Protein AF-A0A645AVS3-F1 (afdb_monomer_lite)

Sequence (303 aa):
MSIYTTPSPEVMKVINSYKKPFEEVLVSQPAMLQGSLYREVVFKKKVLGNFRENPKEYLYLDENNEIVNNKNTVLRLGRLFFYMDAFLSQDKDSIIAALQRDGDLQKTSNDFEQSIFALELINKKEKSKKDSKFDKNKKQVKKVDEEETAVKGVKEVENTLTKLSALRIKTNEKLKMLLEKIEEEKEKNEHFNELMVEVLMPYYREAMVCNYEKIQLISINSDYYNDIKKRADKAKKSYTLRFNTRNTEPLMKLHYTMGYFENLLRSYGNIASMNYNQYLKVVTNSGKTNAEYKISVLKNKVQ

Foldseek 3Di:
DAQKDQDDPVLCVLCVLQADPQWDKIKGDWADDPRWTKIKIWIFHDDDDDDDDTDIAIWMATPVSDTDDPLVVLLQVLLLVVVCCQQPGPPCPHLLVLQDDPVVLVVLLVLLVLLLVLLVVLQVVLVVVVVVVVPPDDPDDDDDDPPDGSAPLSVLVNVLSVVVSVLSVQLNVLSVVLNVLSVVVVVVDVRRYVVSVVSSLVSVLSNLVSVLVNLQSLLVSLVRLVVLLVSLVVSLVVVVVVVNPVNNVSSVSNNVVSVVSNVSCVVCVVSNPDDPVRSSVCSVCVSSVSSVVNVVRHGDRDD

Structure (mmCIF, N/CA/C/O backbone):
data_AF-A0A645AVS3-F1
#
_entry.id   AF-A0A645AVS3-F1
#
loop_
_atom_site.group_PDB
_atom_site.id
_atom_site.type_symbol
_atom_site.label_atom_id
_atom_site.label_alt_id
_atom_site.label_comp_id
_atom_site.label_asym_id
_atom_site.label_entity_id
_atom_site.label_seq_id
_atom_site.pdbx_PDB_ins_code
_atom_site.Cartn_x
_atom_site.Cartn_y
_atom_site.Cartn_z
_atom_site.occupancy
_atom_site.B_iso_or_equiv
_atom_site.auth_seq_id
_atom_site.auth_comp_id
_atom_site.auth_asym_id
_atom_site.auth_atom_id
_atom_site.pdbx_PDB_model_num
ATOM 1 N N . MET A 1 1 ? 5.729 0.531 17.463 1.00 53.69 1 MET A N 1
ATOM 2 C CA . MET A 1 1 ? 5.083 -0.550 18.237 1.00 53.69 1 MET A CA 1
ATOM 3 C C . MET A 1 1 ? 3.851 -0.998 17.476 1.00 53.69 1 MET A C 1
ATOM 5 O O . MET A 1 1 ? 3.231 -0.158 16.839 1.00 53.69 1 MET A O 1
ATOM 9 N N . SER A 1 2 ? 3.519 -2.289 17.509 1.00 78.31 2 SER A N 1
ATOM 10 C CA . SER A 1 2 ? 2.243 -2.758 16.960 1.00 78.31 2 SER A CA 1
ATOM 11 C C . SER A 1 2 ? 1.101 -2.129 17.757 1.00 78.31 2 SER A C 1
ATOM 13 O O . SER A 1 2 ? 1.131 -2.159 18.988 1.00 78.31 2 SER A O 1
ATOM 15 N N . ILE A 1 3 ? 0.100 -1.577 17.070 1.00 90.62 3 ILE A N 1
ATOM 16 C CA . ILE A 1 3 ? -1.118 -1.082 17.725 1.00 90.62 3 ILE A CA 1
ATOM 17 C C . ILE A 1 3 ? -2.008 -2.221 18.226 1.00 90.62 3 ILE A C 1
ATOM 19 O O . ILE A 1 3 ? -2.964 -1.958 18.942 1.00 90.62 3 ILE A O 1
ATOM 23 N N . TYR A 1 4 ? -1.699 -3.469 17.868 1.00 92.88 4 TYR A N 1
ATOM 24 C CA . TYR A 1 4 ? -2.385 -4.666 18.335 1.00 92.88 4 TYR A CA 1
ATOM 25 C C . TYR A 1 4 ? -1.460 -5.524 19.205 1.00 92.88 4 TYR A C 1
ATOM 27 O O . TYR A 1 4 ? -0.309 -5.782 18.838 1.00 92.88 4 TYR A O 1
ATOM 35 N N . THR A 1 5 ? -1.971 -6.016 20.330 1.00 94.00 5 THR A N 1
ATOM 36 C CA . THR A 1 5 ? -1.246 -6.860 21.288 1.00 94.00 5 THR A CA 1
ATOM 37 C C . THR A 1 5 ? -2.050 -8.104 21.661 1.00 94.00 5 THR A C 1
ATOM 39 O O . THR A 1 5 ? -3.227 -8.243 21.315 1.00 94.00 5 THR A O 1
ATOM 42 N N . THR A 1 6 ? -1.407 -9.044 22.356 1.00 94.44 6 THR A N 1
ATOM 43 C CA . THR A 1 6 ? -2.098 -10.195 22.945 1.00 94.44 6 THR A CA 1
ATOM 44 C C . THR A 1 6 ? -3.131 -9.708 23.975 1.00 94.44 6 THR A C 1
ATOM 46 O O . THR A 1 6 ? -2.785 -8.872 24.813 1.00 94.44 6 THR A O 1
ATOM 49 N N . PRO A 1 7 ? -4.377 -10.221 23.955 1.00 95.62 7 PRO A N 1
ATOM 50 C CA . PRO A 1 7 ? -5.409 -9.819 24.905 1.00 95.62 7 PRO A CA 1
ATOM 51 C C . PRO A 1 7 ? -5.002 -10.116 26.358 1.00 95.62 7 PRO A C 1
ATOM 53 O O . PRO A 1 7 ? -4.396 -11.154 26.637 1.00 95.62 7 PRO A O 1
ATOM 56 N N . SER A 1 8 ? -5.377 -9.239 27.296 1.00 95.75 8 SER A N 1
ATOM 57 C CA . SER A 1 8 ? -5.196 -9.493 28.734 1.00 95.75 8 SER A CA 1
ATOM 58 C C . SER A 1 8 ? -6.064 -10.672 29.207 1.00 95.75 8 SER A C 1
ATOM 60 O O . SER A 1 8 ? -7.044 -11.013 28.539 1.00 95.75 8 SER A O 1
ATOM 62 N N . PRO A 1 9 ? -5.778 -11.293 30.370 1.00 95.94 9 PRO A N 1
ATOM 63 C CA . PRO A 1 9 ? -6.614 -12.371 30.908 1.00 95.94 9 PRO A CA 1
ATOM 64 C C . PRO A 1 9 ? -8.085 -11.975 31.096 1.00 95.94 9 PRO A C 1
ATOM 66 O O . PRO A 1 9 ? -8.976 -12.784 30.853 1.00 95.94 9 PRO A O 1
ATOM 69 N N . GLU A 1 10 ? -8.348 -10.732 31.497 1.00 94.88 10 GLU A N 1
ATOM 70 C CA . GLU A 1 10 ? -9.700 -10.186 31.670 1.00 94.88 10 GLU A CA 1
ATOM 71 C C . GLU A 1 10 ? -10.438 -10.080 30.337 1.00 94.88 10 GLU A C 1
ATOM 73 O O . GLU A 1 10 ? -11.542 -10.604 30.198 1.00 94.88 10 GLU A O 1
ATOM 78 N N . VAL A 1 11 ? -9.788 -9.498 29.325 1.00 95.50 11 VAL A N 1
ATOM 79 C CA . VAL A 1 11 ? -10.345 -9.413 27.972 1.00 95.50 11 VAL A CA 1
ATOM 80 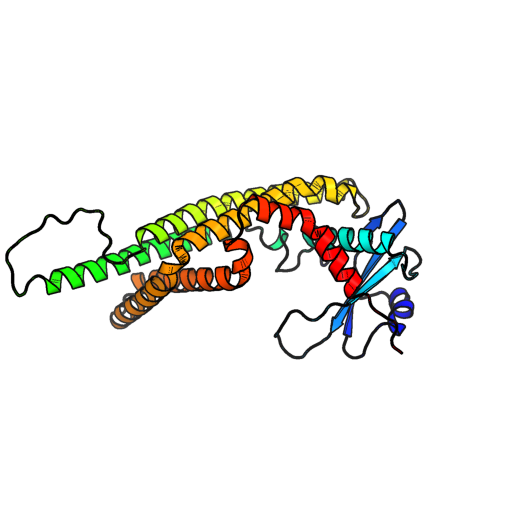C C . VAL A 1 11 ? -10.550 -10.814 27.389 1.00 95.50 11 VAL A C 1
ATOM 82 O O . VAL A 1 11 ? -11.597 -11.091 26.804 1.00 95.50 11 VAL A O 1
ATOM 85 N N . MET A 1 12 ? -9.594 -11.729 27.601 1.00 95.62 12 MET A N 1
ATOM 86 C CA . MET A 1 12 ? -9.707 -13.123 27.169 1.00 95.62 12 MET A CA 1
ATOM 87 C C . MET A 1 12 ? -10.943 -13.804 27.745 1.00 95.62 12 MET A C 1
ATOM 89 O O . MET A 1 12 ? -11.622 -14.495 26.993 1.00 95.62 12 MET A O 1
ATOM 93 N N . LYS A 1 13 ? -11.271 -13.610 29.031 1.00 94.25 13 LYS A N 1
ATOM 94 C CA . LYS A 1 13 ? -12.473 -14.210 29.642 1.00 94.25 13 LYS A CA 1
ATOM 95 C C . LYS A 1 13 ? -13.746 -13.830 28.885 1.00 94.25 13 LYS A C 1
ATOM 97 O O . LYS A 1 13 ? -14.589 -14.696 28.663 1.00 94.25 13 LYS A O 1
ATOM 102 N N . VAL A 1 14 ? -13.854 -12.576 28.445 1.00 93.69 14 VAL A N 1
ATOM 103 C CA . VAL A 1 14 ? -15.008 -12.085 27.676 1.00 93.69 14 VAL A CA 1
ATOM 104 C C . VAL A 1 14 ? -15.034 -12.698 26.271 1.00 93.69 14 VAL A C 1
ATOM 106 O O . VAL A 1 14 ? -16.042 -13.269 25.846 1.00 93.69 14 VAL A O 1
ATOM 109 N N . ILE A 1 15 ? -13.913 -12.631 25.546 1.00 95.31 15 ILE A N 1
ATOM 110 C CA . ILE A 1 15 ? -13.874 -12.995 24.121 1.00 95.31 15 ILE A CA 1
ATOM 111 C C . ILE A 1 15 ? -13.665 -14.493 23.861 1.00 95.31 15 ILE A C 1
ATOM 113 O O . ILE A 1 15 ? -13.785 -14.932 22.717 1.00 95.31 15 ILE A O 1
ATOM 117 N N . ASN A 1 16 ? -13.381 -15.307 24.886 1.00 93.25 16 ASN A N 1
ATOM 118 C CA . ASN A 1 16 ? -13.137 -16.744 24.711 1.00 93.25 16 ASN A CA 1
ATOM 119 C C . ASN A 1 16 ? -14.347 -17.467 24.101 1.00 93.25 16 ASN A C 1
ATOM 121 O O . ASN A 1 16 ? -14.171 -18.354 23.275 1.00 93.25 16 ASN A O 1
ATOM 125 N N . SER A 1 17 ? -15.567 -17.030 24.436 1.00 92.56 17 SER A N 1
ATOM 126 C CA . SER A 1 17 ? -16.816 -17.559 23.856 1.00 92.56 17 SER A CA 1
ATOM 127 C C . SER A 1 17 ? -17.006 -17.240 22.364 1.00 92.56 17 SER A C 1
ATOM 129 O O . SER A 1 17 ? -17.887 -17.797 21.714 1.00 92.56 17 SER A O 1
ATOM 131 N N . TYR A 1 18 ? -16.180 -16.358 21.802 1.00 94.38 18 TYR A N 1
ATOM 132 C CA . TYR A 1 18 ? -16.191 -15.985 20.388 1.00 94.38 18 TYR A CA 1
ATOM 133 C C . TYR A 1 18 ? -15.040 -16.635 19.614 1.00 94.38 18 TYR A C 1
ATOM 135 O O . TYR A 1 18 ? -15.108 -16.760 18.394 1.00 94.38 18 TYR A O 1
ATOM 143 N N . LYS A 1 19 ? -13.968 -17.048 20.293 1.00 93.38 19 LYS A N 1
ATOM 144 C CA . LYS A 1 19 ? -12.752 -17.565 19.664 1.00 93.38 19 LYS A CA 1
ATOM 145 C C . LYS A 1 19 ? -12.958 -18.993 19.145 1.00 93.38 19 LYS A C 1
ATOM 147 O O . LYS A 1 19 ? -13.264 -19.897 19.917 1.00 93.38 19 LYS A O 1
ATOM 152 N N . LYS A 1 20 ? -12.706 -19.224 17.852 1.00 91.31 20 LYS A N 1
ATOM 153 C CA . LYS A 1 20 ? -12.715 -20.570 17.252 1.00 91.31 20 LYS A CA 1
ATOM 154 C C . LYS A 1 20 ? -11.355 -21.267 17.458 1.00 91.31 20 LYS A C 1
ATOM 156 O O . LYS A 1 20 ? -10.336 -20.598 17.674 1.00 91.31 20 LYS A O 1
ATOM 161 N N . PRO A 1 21 ? -11.295 -22.609 17.364 1.00 87.31 21 PRO A N 1
ATOM 162 C CA . PRO A 1 21 ? -10.028 -23.336 17.364 1.00 87.31 21 PRO A CA 1
ATOM 163 C C . PRO A 1 21 ? -9.060 -22.812 16.296 1.00 87.31 21 PRO A C 1
ATOM 165 O O . PRO A 1 21 ? -9.473 -22.431 15.202 1.00 87.31 21 PRO A O 1
ATOM 168 N N . PHE A 1 22 ? -7.764 -22.816 16.619 1.00 86.12 22 PHE A N 1
ATOM 169 C CA . PHE A 1 22 ? -6.679 -22.359 15.737 1.00 86.12 22 PHE A CA 1
ATOM 170 C C . PHE A 1 22 ? -6.753 -20.884 15.313 1.00 86.12 22 PHE A C 1
ATOM 172 O O . PHE A 1 22 ? -6.107 -20.485 14.346 1.00 86.12 22 PHE A O 1
ATOM 179 N N . GLU A 1 23 ? -7.478 -20.045 16.051 1.00 89.88 23 GLU A N 1
ATOM 180 C CA . GLU A 1 23 ? -7.418 -18.597 15.863 1.00 89.88 23 GLU A CA 1
ATOM 181 C C . GLU A 1 23 ? -6.372 -17.946 16.767 1.00 89.88 23 GLU A C 1
ATOM 183 O O . GLU A 1 23 ? -6.247 -18.236 17.962 1.00 89.88 23 GLU A O 1
ATOM 188 N N . GLU A 1 24 ? -5.619 -17.032 16.171 1.00 91.38 24 GLU A N 1
ATOM 189 C CA . GLU A 1 24 ? -4.916 -15.980 16.880 1.00 91.38 24 GLU A CA 1
ATOM 190 C C . GLU A 1 24 ? -5.879 -14.823 17.134 1.00 91.38 24 GLU A C 1
ATOM 192 O O . GLU A 1 24 ? -6.697 -14.481 16.279 1.00 91.38 24 GLU A O 1
ATOM 197 N N . VAL A 1 25 ? -5.785 -14.228 18.318 1.00 94.12 25 VAL A N 1
ATOM 198 C CA . VAL A 1 25 ? -6.630 -13.106 18.716 1.00 94.12 25 VAL A CA 1
ATOM 199 C C . VAL A 1 25 ? -5.725 -11.983 19.167 1.00 94.12 25 VAL A C 1
ATOM 201 O O . VAL A 1 25 ? -4.811 -12.219 19.956 1.00 94.12 25 VAL A O 1
ATOM 204 N N . LEU A 1 26 ? -5.980 -10.786 18.655 1.00 94.81 26 LEU A N 1
ATOM 205 C CA . LEU A 1 26 ? -5.254 -9.576 19.011 1.00 94.81 26 LEU A CA 1
ATOM 206 C C . LEU A 1 26 ? -6.240 -8.479 19.404 1.00 94.81 26 LEU A C 1
ATOM 208 O O . LEU A 1 26 ? -7.360 -8.447 18.896 1.00 94.81 26 LEU A O 1
ATOM 212 N N . VAL A 1 27 ? -5.811 -7.576 20.279 1.00 96.50 27 VAL A N 1
ATOM 213 C CA . VAL A 1 27 ? -6.603 -6.430 20.742 1.00 96.50 27 VAL A CA 1
ATOM 214 C C . VAL A 1 27 ? -5.838 -5.158 20.461 1.00 96.50 27 VAL A C 1
ATOM 216 O O . VAL A 1 27 ? -4.632 -5.098 20.691 1.00 96.50 27 VAL A O 1
ATOM 219 N N . SER A 1 28 ? -6.530 -4.156 19.944 1.00 96.62 28 SER A N 1
ATOM 220 C CA . SER A 1 28 ? -5.935 -2.861 19.676 1.00 96.62 28 SER A CA 1
ATOM 221 C C . SER A 1 28 ? -5.611 -2.098 20.966 1.00 96.62 28 SER A C 1
ATOM 223 O O . SER A 1 28 ? -6.200 -2.331 22.025 1.00 96.62 28 SER A O 1
ATOM 225 N N . GLN A 1 29 ? -4.744 -1.097 20.855 1.00 95.56 29 GLN A N 1
ATOM 226 C CA . GLN A 1 29 ? -4.707 0.028 21.786 1.00 95.56 29 GLN A CA 1
ATOM 227 C C . GLN A 1 29 ? -6.084 0.723 21.845 1.00 95.56 29 GLN A C 1
ATOM 229 O O . GLN A 1 29 ? -6.861 0.618 20.884 1.00 95.56 29 GLN A O 1
ATOM 234 N N . PRO A 1 30 ? -6.418 1.388 22.966 1.00 96.88 30 PRO A N 1
ATOM 235 C CA . PRO A 1 30 ? -7.692 2.078 23.103 1.00 96.88 30 PRO A CA 1
ATOM 236 C C . PRO A 1 30 ? -7.792 3.279 22.154 1.00 96.88 30 PRO A C 1
ATOM 238 O O . PRO A 1 30 ? -6.830 4.025 21.970 1.00 96.88 30 PRO A O 1
ATOM 241 N N . ALA A 1 31 ? -8.982 3.472 21.588 1.00 97.75 31 ALA A N 1
ATOM 242 C CA . ALA A 1 31 ? -9.358 4.649 20.813 1.00 97.75 31 ALA A CA 1
ATOM 243 C C . ALA A 1 31 ? -10.596 5.303 21.437 1.00 97.75 31 ALA A C 1
ATOM 245 O O . ALA A 1 31 ? -11.483 4.609 21.940 1.00 97.75 31 ALA A O 1
ATOM 246 N N . MET A 1 32 ? -10.664 6.630 21.395 1.00 98.19 32 MET A N 1
ATOM 247 C CA . MET A 1 32 ? -11.743 7.406 21.996 1.00 98.19 32 MET A CA 1
ATOM 248 C C . MET A 1 32 ? -12.817 7.755 20.963 1.00 98.19 32 MET A C 1
ATOM 250 O O . MET A 1 32 ? -12.531 8.302 19.895 1.00 98.19 32 MET A O 1
ATOM 254 N N . LEU A 1 33 ? -14.075 7.496 21.319 1.00 97.56 33 LEU A N 1
ATOM 255 C CA . LEU A 1 33 ? -15.251 7.890 20.550 1.00 97.56 33 LEU A CA 1
ATOM 256 C C . LEU A 1 33 ? -16.287 8.503 21.498 1.00 97.56 33 LEU A C 1
ATOM 258 O O . LEU A 1 33 ? -16.785 7.832 22.393 1.00 97.56 33 LEU A O 1
ATOM 262 N N . GLN A 1 34 ? -16.623 9.780 21.287 1.00 93.69 34 GLN A N 1
ATOM 263 C CA . GLN A 1 34 ? -17.617 10.513 22.091 1.00 93.69 34 GLN A CA 1
ATOM 264 C C . GLN A 1 34 ? -17.364 10.474 23.612 1.00 93.69 34 GLN A C 1
ATOM 266 O O . GLN A 1 34 ? -18.306 10.414 24.394 1.00 93.69 34 GLN A O 1
ATOM 271 N N . GLY A 1 35 ? -16.095 10.519 24.027 1.00 94.00 35 GLY A N 1
ATOM 272 C CA . GLY A 1 35 ? -15.700 10.546 25.440 1.00 94.00 35 GLY A CA 1
ATOM 273 C C . GLY A 1 35 ? -15.547 9.175 26.105 1.00 94.00 35 GLY A C 1
ATOM 274 O O . GLY A 1 35 ? -15.054 9.125 27.223 1.00 94.00 35 GLY A O 1
ATOM 275 N N . SER A 1 36 ? -15.894 8.079 25.424 1.00 97.31 36 SER A N 1
ATOM 276 C CA . SER A 1 36 ? -15.672 6.714 25.921 1.00 97.31 36 SER A CA 1
ATOM 277 C C . SER A 1 36 ? -14.535 6.027 25.172 1.00 97.31 36 SER A C 1
ATOM 279 O O . SER A 1 36 ? -14.287 6.314 23.992 1.00 97.31 36 SER A O 1
ATOM 281 N N . LEU A 1 37 ? -13.858 5.100 25.851 1.00 98.25 37 LEU A N 1
ATOM 282 C CA . LEU A 1 37 ? -12.782 4.307 25.261 1.00 98.25 37 LEU A CA 1
ATOM 283 C C . LEU A 1 37 ? -13.296 2.991 24.697 1.00 98.25 37 LEU A C 1
ATOM 285 O O . LEU A 1 37 ? -14.145 2.319 25.276 1.00 98.25 37 LEU A O 1
ATOM 289 N N . TYR A 1 38 ? -12.717 2.605 23.568 1.00 98.50 38 TYR A N 1
ATOM 290 C CA . TYR A 1 38 ? -13.048 1.373 22.875 1.00 98.50 38 TYR A CA 1
ATOM 291 C C . TYR A 1 38 ? -11.789 0.647 22.429 1.00 98.50 38 TYR A C 1
ATOM 293 O O . TYR A 1 38 ? -10.738 1.256 22.228 1.00 98.50 38 TYR A O 1
ATOM 301 N N . ARG A 1 39 ? -11.906 -0.662 22.215 1.00 98.06 39 ARG A N 1
ATOM 302 C CA . ARG A 1 39 ? -10.864 -1.515 21.633 1.00 98.06 39 ARG A CA 1
ATOM 303 C C . ARG A 1 39 ? -11.440 -2.376 20.517 1.00 98.06 39 ARG A C 1
ATOM 305 O O . ARG A 1 39 ? -12.562 -2.868 20.619 1.00 98.06 39 ARG A O 1
ATOM 312 N N . GLU A 1 40 ? -10.654 -2.589 19.469 1.00 97.62 40 GLU A N 1
ATOM 313 C CA . GLU A 1 40 ? -10.955 -3.546 18.408 1.00 97.62 40 GLU A CA 1
ATOM 314 C C . GLU A 1 40 ? -10.262 -4.876 18.694 1.00 97.62 40 GLU A C 1
ATOM 316 O O . GLU A 1 40 ? -9.057 -4.939 18.937 1.00 97.62 40 GLU A O 1
ATOM 321 N N . VAL A 1 41 ? -11.029 -5.955 18.623 1.00 97.44 41 VAL A N 1
ATOM 322 C CA . VAL A 1 41 ? -10.556 -7.329 18.727 1.00 97.44 41 VAL A CA 1
ATOM 323 C C . VAL A 1 41 ? -10.553 -7.935 17.330 1.00 97.44 41 VAL A C 1
ATOM 325 O O . VAL A 1 41 ? -11.577 -7.945 16.645 1.00 97.44 41 VAL A O 1
ATOM 328 N N . VAL A 1 42 ? -9.403 -8.461 16.912 1.00 95.19 42 VAL A N 1
ATOM 329 C CA . VAL A 1 42 ? -9.201 -9.067 15.593 1.00 95.19 42 VAL A CA 1
ATOM 330 C C . VAL A 1 42 ? -8.926 -10.554 15.759 1.00 95.19 42 VAL A C 1
ATOM 332 O O . VAL A 1 42 ? -7.947 -10.948 16.396 1.00 95.19 42 VAL A O 1
ATOM 335 N N . PHE A 1 43 ? -9.759 -11.381 15.133 1.00 94.56 43 PHE A N 1
ATOM 336 C CA . PHE A 1 43 ? -9.587 -12.829 15.067 1.00 94.56 43 PHE A CA 1
ATOM 337 C C . PHE A 1 43 ? -8.951 -13.192 13.726 1.00 94.56 43 PHE A C 1
ATOM 339 O O . PHE A 1 43 ? -9.496 -12.873 12.668 1.00 94.56 43 PHE A O 1
ATOM 346 N N . LYS A 1 44 ? -7.797 -13.862 13.760 1.00 89.94 44 LYS A N 1
ATOM 347 C CA . LYS A 1 44 ? -7.053 -14.311 12.577 1.00 89.94 44 LYS A CA 1
ATOM 348 C C . LYS A 1 44 ? -6.950 -15.832 12.600 1.00 89.94 44 LYS A C 1
ATOM 350 O O . LYS A 1 44 ? -6.423 -16.402 13.553 1.00 89.94 44 LYS A O 1
ATOM 355 N N . LYS A 1 45 ? -7.401 -16.512 11.545 1.00 83.88 45 LYS A N 1
ATOM 356 C CA . LYS A 1 45 ? -7.149 -17.956 11.409 1.00 83.88 45 LYS A CA 1
ATOM 357 C C . LYS A 1 45 ? -5.651 -18.217 11.250 1.00 83.88 45 LYS A C 1
ATOM 359 O O . LYS A 1 45 ? -5.008 -17.597 10.405 1.00 83.88 45 LYS A O 1
ATOM 364 N N . LYS A 1 46 ? -5.106 -19.162 12.018 1.00 72.31 46 LYS A N 1
ATOM 365 C CA . LYS A 1 46 ? -3.763 -19.699 11.784 1.00 72.31 46 LYS A CA 1
ATOM 366 C C . LYS A 1 46 ? -3.857 -20.743 10.677 1.00 72.31 46 LYS A C 1
ATOM 368 O O . LYS A 1 46 ? -4.410 -21.818 10.889 1.00 72.31 46 LYS A O 1
ATOM 373 N N . VAL A 1 47 ? -3.328 -20.430 9.500 1.00 61.28 47 VAL A N 1
ATOM 374 C CA . VAL A 1 47 ? -3.150 -21.410 8.420 1.00 61.28 47 VAL A CA 1
ATOM 375 C C . VAL A 1 47 ? -1.658 -21.681 8.262 1.00 61.28 47 VAL A C 1
ATOM 377 O O . VAL A 1 47 ? -0.846 -20.757 8.250 1.00 61.28 47 VAL A O 1
ATOM 380 N N . LEU A 1 48 ? -1.293 -22.959 8.169 1.00 54.31 48 LEU A N 1
ATOM 381 C CA . LEU A 1 48 ? 0.057 -23.397 7.820 1.00 54.31 48 LEU A CA 1
ATOM 382 C C . LEU A 1 48 ? 0.321 -23.063 6.341 1.00 54.31 48 LEU A C 1
ATOM 384 O O . LEU A 1 48 ? -0.100 -23.800 5.454 1.00 54.31 48 LEU A O 1
ATOM 388 N N . GLY A 1 49 ? 0.998 -21.942 6.079 1.00 52.44 49 GLY A N 1
ATOM 389 C CA . GLY A 1 49 ? 1.459 -21.535 4.744 1.00 52.44 49 GLY A CA 1
ATOM 390 C C . GLY A 1 49 ? 1.093 -20.093 4.367 1.00 52.44 49 GLY A C 1
ATOM 391 O O . GLY A 1 49 ? 0.013 -19.608 4.680 1.00 52.44 49 GLY A O 1
ATOM 392 N N . ASN A 1 50 ? 1.995 -19.409 3.654 1.00 42.34 50 ASN A N 1
ATOM 393 C CA . ASN A 1 50 ? 1.921 -17.979 3.293 1.00 42.34 50 ASN A CA 1
ATOM 394 C C . ASN A 1 50 ? 0.909 -17.634 2.173 1.00 42.34 50 ASN A C 1
ATOM 396 O O . ASN A 1 50 ? 1.137 -16.693 1.413 1.00 42.34 50 ASN A O 1
ATOM 400 N N . PHE A 1 51 ? -0.182 -18.385 2.004 1.00 41.12 51 PHE A N 1
ATOM 401 C CA . PHE A 1 51 ? -1.107 -18.159 0.889 1.00 41.12 51 PHE A CA 1
ATOM 402 C C . PHE A 1 51 ? -2.446 -17.560 1.339 1.00 41.12 51 PHE A C 1
ATOM 404 O O . PHE A 1 51 ? -3.270 -18.242 1.941 1.00 41.12 51 PHE A O 1
ATOM 411 N N . ARG A 1 52 ? -2.656 -16.310 0.892 1.00 45.91 52 ARG A N 1
ATOM 412 C CA . ARG A 1 52 ? -3.831 -15.420 1.030 1.00 45.91 52 ARG A CA 1
ATOM 413 C C . ARG A 1 52 ? -3.953 -14.703 2.375 1.00 45.91 52 ARG A C 1
ATOM 415 O O . ARG A 1 52 ? -3.666 -15.260 3.427 1.00 45.91 52 ARG A O 1
ATOM 422 N N . GLU A 1 53 ? -4.387 -13.441 2.317 1.00 55.16 53 GLU A N 1
ATOM 423 C CA . GLU A 1 53 ? -4.806 -12.692 3.503 1.00 55.16 53 GLU A CA 1
ATOM 424 C C . GLU A 1 53 ? -5.869 -13.506 4.241 1.00 55.16 53 GLU A C 1
ATOM 426 O O . GLU A 1 53 ? -6.918 -13.842 3.685 1.00 55.16 53 GLU A O 1
ATOM 431 N N . ASN A 1 54 ? -5.564 -13.883 5.482 1.00 60.75 54 ASN A N 1
ATOM 432 C CA . ASN A 1 54 ? -6.472 -14.680 6.290 1.00 60.75 54 ASN A CA 1
ATOM 433 C C . ASN A 1 54 ? -7.767 -13.892 6.523 1.00 60.75 54 ASN A C 1
ATOM 435 O O . ASN A 1 54 ? -7.684 -12.704 6.853 1.00 60.75 54 ASN A O 1
ATOM 439 N N . PRO A 1 55 ? -8.949 -14.527 6.408 1.00 62.88 55 PRO A N 1
ATOM 440 C CA . PRO A 1 55 ? -10.195 -13.864 6.752 1.00 62.88 55 PRO A CA 1
ATOM 441 C C . PRO A 1 55 ? -10.109 -13.400 8.207 1.00 62.88 55 PRO A C 1
ATOM 443 O O . PRO A 1 55 ? -9.848 -14.200 9.111 1.00 62.88 55 PRO A O 1
ATOM 446 N N . LYS A 1 56 ? -10.266 -12.089 8.397 1.00 85.81 56 LYS A N 1
ATOM 447 C CA . LYS A 1 56 ? -10.299 -11.436 9.703 1.00 85.81 56 LYS A CA 1
ATOM 448 C C . LYS A 1 56 ? -11.757 -11.275 10.108 1.00 85.81 56 LYS A C 1
ATOM 450 O O . LYS A 1 56 ? -12.548 -10.763 9.321 1.00 85.81 56 LYS A O 1
ATOM 455 N N . GLU A 1 57 ? -12.090 -11.702 11.317 1.00 93.75 57 GLU A N 1
ATOM 456 C CA . GLU A 1 57 ? -13.375 -11.401 11.956 1.00 93.75 57 GLU A CA 1
ATOM 457 C C . GLU A 1 57 ? -13.129 -10.382 13.080 1.00 93.75 57 GLU A C 1
ATOM 459 O O . GLU A 1 57 ? -12.043 -10.365 13.672 1.00 93.75 57 GLU A O 1
ATOM 464 N N . TYR A 1 58 ? -14.116 -9.530 13.362 1.00 95.56 58 TYR A N 1
ATOM 465 C CA . TYR A 1 58 ? -13.939 -8.366 14.241 1.00 95.56 58 TYR A CA 1
ATOM 466 C C . TYR A 1 58 ? -14.954 -8.329 15.378 1.00 95.56 58 TYR A C 1
ATOM 468 O O . TYR A 1 58 ? -16.090 -8.773 15.229 1.00 95.56 58 TYR A O 1
ATOM 476 N N . LEU A 1 59 ? -14.549 -7.759 16.508 1.00 96.69 59 LEU A N 1
ATOM 477 C CA . LEU A 1 59 ? -15.416 -7.461 17.643 1.00 96.69 59 LEU A CA 1
ATOM 478 C C . LEU A 1 59 ? -14.943 -6.167 18.317 1.00 96.69 59 LEU A C 1
ATOM 480 O O . LEU A 1 59 ? -13.764 -5.831 18.240 1.00 96.69 59 LEU A O 1
ATOM 484 N N . TYR A 1 60 ? -15.848 -5.448 18.976 1.00 97.88 60 TYR A N 1
ATOM 485 C CA . TYR A 1 60 ? -15.532 -4.202 19.672 1.00 97.88 60 TYR A CA 1
ATOM 486 C C . TYR A 1 60 ? -15.876 -4.310 21.151 1.00 97.88 60 TYR A C 1
ATOM 488 O O . TYR A 1 60 ? -16.938 -4.826 21.504 1.00 97.88 60 TYR A O 1
ATOM 496 N N . LEU A 1 61 ? -14.968 -3.817 21.986 1.00 98.00 61 LEU A N 1
ATOM 497 C CA . LEU A 1 61 ? -15.116 -3.740 23.434 1.00 98.00 61 LEU A CA 1
ATOM 498 C C . LEU A 1 61 ? -15.154 -2.278 23.863 1.00 98.00 61 LEU A C 1
ATOM 500 O O . LEU A 1 61 ? -14.411 -1.474 23.298 1.00 98.00 61 LEU A O 1
ATOM 504 N N . ASP A 1 62 ? -15.973 -1.950 24.854 1.00 97.75 62 ASP A N 1
ATOM 505 C CA . ASP A 1 62 ? -15.910 -0.659 25.542 1.00 97.75 62 ASP A CA 1
ATOM 506 C C . ASP A 1 62 ? -14.865 -0.657 26.682 1.00 97.75 62 ASP A C 1
ATOM 508 O O . ASP A 1 62 ? -14.054 -1.584 26.838 1.00 97.75 62 ASP A O 1
ATOM 512 N N . GLU A 1 63 ? -14.859 0.414 27.472 1.00 95.56 63 GLU A N 1
ATOM 513 C CA . GLU A 1 63 ? -13.971 0.615 28.621 1.00 95.56 63 GLU A CA 1
ATOM 514 C C . GLU A 1 63 ? -14.158 -0.428 29.733 1.00 95.56 63 GLU A C 1
ATOM 516 O O . GLU A 1 63 ? -13.189 -0.773 30.412 1.00 95.56 63 GLU A O 1
ATOM 521 N N . ASN A 1 64 ? -15.353 -1.014 29.845 1.00 96.56 64 ASN A N 1
ATOM 522 C CA . ASN A 1 64 ? -15.702 -2.037 30.831 1.00 96.56 64 ASN A CA 1
ATOM 523 C C . ASN A 1 64 ? -15.508 -3.469 30.298 1.00 96.56 64 ASN A C 1
ATOM 525 O O . ASN A 1 64 ? -15.821 -4.441 30.984 1.00 96.56 64 ASN A O 1
ATOM 529 N N . ASN A 1 65 ? -14.934 -3.617 29.097 1.00 95.81 65 ASN A N 1
ATOM 530 C CA . ASN A 1 65 ? -14.825 -4.875 28.352 1.00 95.81 65 ASN A CA 1
ATOM 531 C C . ASN A 1 65 ? -16.181 -5.473 27.936 1.00 95.81 65 ASN A C 1
ATOM 533 O O . ASN A 1 65 ? -16.263 -6.680 27.695 1.00 95.81 65 ASN A O 1
ATOM 537 N N . GLU A 1 66 ? -17.235 -4.670 27.819 1.00 96.44 66 GLU A N 1
ATOM 538 C CA . GLU A 1 66 ? -18.521 -5.136 27.309 1.00 96.44 66 GLU A CA 1
ATOM 539 C C . GLU A 1 66 ? -18.549 -5.118 25.777 1.00 96.44 66 GLU A C 1
ATOM 541 O O . GLU A 1 66 ? -17.900 -4.302 25.118 1.00 96.44 66 GLU A O 1
ATOM 546 N N . ILE A 1 67 ? -19.296 -6.056 25.185 1.00 96.56 67 ILE A N 1
ATOM 547 C CA . ILE A 1 67 ? -19.405 -6.169 23.728 1.00 96.56 67 ILE A CA 1
ATOM 548 C C . ILE A 1 67 ? -20.284 -5.045 23.179 1.00 96.56 67 ILE A C 1
ATOM 550 O O . ILE A 1 67 ? -21.477 -4.964 23.482 1.00 96.56 67 ILE A O 1
ATOM 554 N N . VAL A 1 68 ? -19.734 -4.251 22.264 1.00 96.44 68 VAL A N 1
ATOM 555 C CA . VAL A 1 68 ? -20.486 -3.194 21.584 1.00 96.44 68 VAL A CA 1
ATOM 556 C C . VAL A 1 68 ? -21.296 -3.784 20.431 1.00 96.44 68 VAL A C 1
ATOM 558 O O . VAL A 1 68 ? -20.747 -4.193 19.410 1.00 96.44 68 VAL A O 1
ATOM 561 N N . ASN A 1 69 ? -22.624 -3.777 20.570 1.00 91.62 69 ASN A N 1
ATOM 562 C CA . ASN A 1 69 ? -23.551 -4.307 19.558 1.00 91.62 69 ASN A CA 1
ATOM 563 C C . ASN A 1 69 ? -24.331 -3.220 18.796 1.00 91.62 69 ASN A C 1
ATOM 565 O O . ASN A 1 69 ? -25.016 -3.517 17.816 1.00 91.62 69 ASN A O 1
ATOM 569 N N . ASN A 1 70 ? -24.256 -1.953 19.221 1.00 94.38 70 ASN A N 1
ATOM 570 C CA . ASN A 1 70 ? -24.954 -0.867 18.535 1.00 94.38 70 ASN A CA 1
ATOM 571 C C . ASN A 1 70 ? -24.365 -0.656 17.132 1.00 94.38 70 ASN A C 1
ATOM 573 O O . ASN A 1 70 ? -23.221 -0.231 16.990 1.00 94.38 70 ASN A O 1
ATOM 577 N N . LYS A 1 71 ? -25.167 -0.901 16.090 1.00 91.69 71 LYS A N 1
ATOM 578 C CA . LYS A 1 71 ? -24.725 -0.846 14.688 1.00 91.69 71 LYS A CA 1
ATOM 579 C C . LYS A 1 71 ? -24.098 0.496 14.288 1.00 91.69 71 LYS A C 1
ATOM 581 O O . LYS A 1 71 ? -23.112 0.503 13.554 1.00 91.69 71 LYS A O 1
ATOM 586 N N . ASN A 1 72 ? -24.643 1.618 14.761 1.00 94.25 72 ASN A N 1
ATOM 587 C CA . ASN A 1 72 ? -24.121 2.947 14.431 1.00 94.25 72 ASN A CA 1
ATOM 588 C C . ASN A 1 72 ? -22.770 3.193 15.111 1.00 94.25 72 ASN A C 1
ATOM 590 O O . ASN A 1 72 ? -21.843 3.693 14.471 1.00 94.25 72 ASN A O 1
ATOM 594 N N . THR A 1 73 ? -22.639 2.794 16.378 1.00 96.06 73 THR A N 1
ATOM 595 C CA . THR A 1 73 ? -21.367 2.854 17.108 1.00 96.06 73 THR A CA 1
ATOM 596 C C . THR A 1 73 ? -20.324 1.966 16.440 1.00 96.06 73 THR A C 1
ATOM 598 O O . THR A 1 73 ? -19.242 2.439 16.115 1.00 96.06 73 THR A O 1
ATOM 601 N N . VAL A 1 74 ? -20.669 0.713 16.130 1.00 95.69 74 VAL A N 1
ATOM 602 C CA . VAL A 1 74 ? -19.777 -0.240 15.454 1.00 95.69 74 VAL A CA 1
ATOM 603 C C . VAL A 1 74 ? -19.296 0.290 14.099 1.00 95.69 74 VAL A C 1
ATOM 605 O O . VAL A 1 74 ? -18.119 0.152 13.779 1.00 95.69 74 VAL A O 1
ATOM 608 N N . LEU A 1 75 ? -20.159 0.949 13.317 1.00 95.19 75 LEU A N 1
ATOM 609 C CA . LEU A 1 75 ? -19.757 1.567 12.048 1.00 95.19 75 LEU A CA 1
ATOM 610 C C . LEU A 1 75 ? -18.703 2.665 12.252 1.00 95.19 75 LEU A C 1
ATOM 612 O O . LEU A 1 75 ? -17.709 2.720 11.525 1.00 95.19 75 LEU A O 1
ATOM 616 N N . ARG A 1 76 ? -18.897 3.533 13.250 1.00 96.88 76 ARG A N 1
ATOM 617 C CA . ARG A 1 76 ? -17.934 4.597 13.569 1.00 96.88 76 ARG A CA 1
ATOM 618 C C . ARG A 1 76 ? -16.625 4.030 14.102 1.00 96.88 76 ARG A C 1
ATOM 620 O O . ARG A 1 76 ? -15.569 4.453 13.642 1.00 96.88 76 ARG A O 1
ATOM 627 N N . LEU A 1 77 ? -16.688 3.023 14.973 1.00 97.50 77 LEU A N 1
ATOM 628 C CA . LEU A 1 77 ? -15.510 2.312 15.470 1.00 97.50 77 LEU A CA 1
ATOM 629 C C . LEU A 1 77 ? -14.749 1.627 14.332 1.00 97.50 77 LEU A C 1
ATOM 631 O O . LEU A 1 77 ? -13.538 1.794 14.227 1.00 97.50 77 LEU A O 1
ATOM 635 N N . GLY A 1 78 ? -15.438 0.942 13.418 1.00 96.19 78 GLY A N 1
ATOM 636 C CA . GLY A 1 78 ? -14.807 0.306 12.261 1.00 96.19 78 GLY A CA 1
ATOM 637 C C . GLY A 1 78 ? -14.007 1.291 11.407 1.00 96.19 78 GLY A C 1
ATOM 638 O O . GLY A 1 78 ? -12.876 0.986 11.012 1.00 96.19 78 GLY A O 1
ATOM 639 N N . ARG A 1 79 ? -14.555 2.497 11.193 1.00 96.44 79 ARG A N 1
ATOM 640 C CA . ARG A 1 79 ? -13.862 3.602 10.515 1.00 96.44 79 ARG A CA 1
ATOM 641 C C . ARG A 1 79 ? -12.688 4.128 11.343 1.00 96.44 79 ARG A C 1
ATOM 643 O O . ARG A 1 79 ? -11.608 4.319 10.789 1.00 96.44 79 ARG A O 1
ATOM 650 N N . LEU A 1 80 ? -12.892 4.363 12.638 1.00 97.38 80 LEU A N 1
ATOM 651 C CA . LEU A 1 80 ? -11.878 4.902 13.545 1.00 97.38 80 LEU A CA 1
ATOM 652 C C . LEU A 1 80 ? -10.660 3.976 13.624 1.00 97.38 80 LEU A C 1
ATOM 654 O O . LEU A 1 80 ? -9.544 4.417 13.369 1.00 97.38 80 LEU A O 1
ATOM 658 N N . PHE A 1 81 ? -10.872 2.681 13.863 1.00 96.38 81 PHE A N 1
ATOM 659 C CA . PHE A 1 81 ? -9.796 1.692 13.945 1.00 96.38 81 PHE A CA 1
ATOM 660 C C . PHE A 1 81 ? -9.115 1.424 12.605 1.00 96.38 81 PHE A C 1
ATOM 662 O O . PHE A 1 81 ? -7.929 1.118 12.583 1.00 96.38 81 PHE A O 1
ATOM 669 N N . PHE A 1 82 ? -9.826 1.567 11.480 1.00 94.56 82 PHE A N 1
ATOM 670 C CA . PHE A 1 82 ? -9.176 1.537 10.168 1.00 94.56 82 PHE A CA 1
ATOM 671 C C . PHE A 1 82 ? -8.140 2.662 10.028 1.00 94.56 82 PHE A C 1
ATOM 673 O O . PHE A 1 82 ? -7.016 2.406 9.607 1.00 94.56 82 PHE A O 1
ATOM 680 N N . TYR A 1 83 ? -8.492 3.895 10.401 1.00 95.19 83 TYR A N 1
ATOM 681 C CA . TYR A 1 83 ? -7.544 5.008 10.328 1.00 95.19 83 TYR A CA 1
ATOM 682 C C . TYR A 1 83 ? -6.482 4.964 11.422 1.00 95.19 83 TYR A C 1
ATOM 684 O O . TYR A 1 83 ? -5.352 5.363 11.169 1.00 95.19 83 TYR A O 1
ATOM 692 N N . MET A 1 84 ? -6.805 4.428 12.599 1.00 95.50 84 MET A N 1
ATOM 693 C CA . MET A 1 84 ? -5.807 4.177 13.634 1.00 95.50 84 MET A CA 1
ATOM 694 C C . MET A 1 84 ? -4.723 3.227 13.121 1.00 95.50 84 MET A C 1
ATOM 696 O O . MET A 1 84 ? -3.542 3.515 13.268 1.00 95.50 84 MET A O 1
ATOM 700 N N . ASP A 1 85 ? -5.110 2.135 12.459 1.00 92.50 85 ASP A N 1
ATOM 701 C CA . ASP A 1 85 ? -4.166 1.217 11.817 1.00 92.50 85 ASP A CA 1
ATOM 702 C C . ASP A 1 85 ? -3.384 1.907 10.696 1.00 92.50 85 ASP A C 1
ATOM 704 O O . ASP A 1 85 ? -2.154 1.879 10.690 1.00 92.50 85 ASP A O 1
ATOM 708 N N . ALA A 1 86 ? -4.074 2.627 9.808 1.00 92.12 86 ALA A N 1
ATOM 709 C CA . ALA A 1 86 ? -3.429 3.334 8.707 1.00 92.12 86 ALA A CA 1
ATOM 710 C C . ALA A 1 86 ? -2.396 4.374 9.176 1.00 92.12 86 ALA A C 1
ATOM 712 O O . ALA A 1 86 ? -1.374 4.541 8.515 1.00 92.12 86 ALA A O 1
ATOM 713 N N . PHE A 1 87 ? -2.651 5.079 10.281 1.00 93.94 87 PHE A N 1
ATOM 714 C CA . PHE A 1 87 ? -1.799 6.176 10.747 1.00 93.94 87 PHE A CA 1
ATOM 715 C C . PHE A 1 87 ? -0.798 5.770 11.815 1.00 93.94 87 PHE A C 1
ATOM 717 O O . PHE A 1 87 ? 0.225 6.424 11.932 1.00 93.94 87 PHE A O 1
ATOM 724 N N . LEU A 1 88 ? -1.071 4.748 12.622 1.00 92.44 88 LEU A N 1
ATOM 725 C CA . LEU A 1 88 ? -0.234 4.433 13.782 1.00 92.44 88 LEU A CA 1
ATOM 726 C C . LEU A 1 88 ? 0.486 3.087 13.658 1.00 92.44 88 LEU A C 1
ATOM 728 O O . LEU A 1 88 ? 1.416 2.829 14.427 1.00 92.44 88 LEU A O 1
ATOM 732 N N . SER A 1 89 ? 0.102 2.233 12.702 1.00 88.44 89 SER A N 1
ATOM 733 C CA . SER A 1 89 ? 0.778 0.954 12.504 1.00 88.44 89 SER A CA 1
ATOM 734 C C . SER A 1 89 ? 2.211 1.147 12.006 1.00 88.44 89 SER A C 1
ATOM 736 O O . SER A 1 89 ? 2.492 1.910 11.079 1.00 88.44 89 SER A O 1
ATOM 738 N N . GLN A 1 90 ? 3.132 0.405 12.615 1.00 82.25 90 GLN A N 1
ATOM 739 C CA . GLN A 1 90 ? 4.530 0.296 12.187 1.00 82.25 90 GLN A CA 1
ATOM 740 C C . GLN A 1 90 ? 4.832 -1.066 11.551 1.00 82.25 90 GLN A C 1
ATOM 742 O O . GLN A 1 90 ? 5.995 -1.458 11.436 1.00 82.25 90 GLN A O 1
ATOM 747 N N . ASP A 1 91 ? 3.791 -1.805 11.165 1.00 82.94 91 ASP A N 1
ATOM 748 C CA . ASP A 1 91 ? 3.949 -3.047 10.420 1.00 82.94 91 ASP A CA 1
ATOM 749 C C . ASP A 1 91 ? 4.610 -2.776 9.063 1.00 82.94 91 ASP A C 1
ATOM 751 O O . ASP A 1 91 ? 4.511 -1.682 8.511 1.00 82.94 91 ASP A O 1
ATOM 755 N N . LYS A 1 92 ? 5.282 -3.786 8.498 1.00 77.44 92 LYS A N 1
ATOM 756 C CA . LYS A 1 92 ? 6.083 -3.642 7.265 1.00 77.44 92 LYS A CA 1
ATOM 757 C C . LYS A 1 92 ? 5.301 -3.099 6.066 1.00 77.44 92 LYS A C 1
ATOM 759 O O . LYS A 1 92 ? 5.903 -2.487 5.190 1.00 77.44 92 LYS A O 1
ATOM 764 N N . ASP A 1 93 ? 3.993 -3.325 6.048 1.00 75.25 93 ASP A N 1
ATOM 765 C CA . ASP A 1 93 ? 3.106 -2.934 4.954 1.00 75.25 93 ASP A CA 1
ATOM 766 C C . ASP A 1 93 ? 2.354 -1.619 5.250 1.00 75.25 93 ASP A C 1
ATOM 768 O O . ASP A 1 93 ? 1.484 -1.216 4.476 1.00 75.25 93 ASP A O 1
ATOM 772 N N . SER A 1 94 ? 2.662 -0.939 6.364 1.00 83.56 94 SER A N 1
ATOM 773 C CA . SER A 1 94 ? 2.018 0.324 6.729 1.00 83.56 94 SER A CA 1
ATOM 774 C C . SER A 1 94 ? 2.506 1.492 5.870 1.00 83.56 94 SER A C 1
ATOM 776 O O . SER A 1 94 ? 3.605 1.478 5.309 1.00 83.56 94 SER A O 1
ATOM 778 N N . ILE A 1 95 ? 1.700 2.556 5.793 1.00 84.81 95 ILE A N 1
ATOM 779 C CA . ILE A 1 95 ? 2.089 3.765 5.056 1.00 84.81 95 ILE A CA 1
ATOM 780 C C . ILE A 1 95 ? 3.351 4.412 5.649 1.00 84.81 95 ILE A C 1
ATOM 782 O O . ILE A 1 95 ? 4.172 4.947 4.909 1.00 84.81 95 ILE A O 1
ATOM 786 N N . ILE A 1 96 ? 3.541 4.317 6.970 1.00 83.00 96 ILE A N 1
ATOM 787 C CA . ILE A 1 96 ? 4.735 4.837 7.644 1.00 83.00 96 ILE A CA 1
ATOM 788 C C . ILE A 1 96 ? 5.959 4.006 7.261 1.00 83.00 96 ILE A C 1
ATOM 790 O O . ILE A 1 96 ? 7.022 4.568 7.011 1.00 83.00 96 ILE A O 1
ATOM 794 N N . ALA A 1 97 ? 5.822 2.682 7.157 1.00 85.25 97 ALA A N 1
ATOM 795 C CA . ALA A 1 97 ? 6.917 1.809 6.741 1.00 85.25 97 ALA A CA 1
ATOM 796 C C . ALA A 1 97 ? 7.367 2.056 5.287 1.00 85.25 97 ALA A C 1
ATOM 798 O O . ALA A 1 97 ? 8.481 1.682 4.918 1.00 85.25 97 ALA A O 1
ATOM 799 N N . ALA A 1 98 ? 6.540 2.722 4.471 1.00 87.44 98 ALA A N 1
ATOM 800 C CA . ALA A 1 98 ? 6.918 3.159 3.129 1.00 87.44 98 ALA A CA 1
ATOM 801 C C . ALA A 1 98 ? 7.884 4.362 3.125 1.00 87.44 98 ALA A C 1
ATOM 803 O O . ALA A 1 98 ? 8.482 4.643 2.082 1.00 87.44 98 ALA A O 1
ATOM 804 N N . LEU A 1 99 ? 8.051 5.062 4.256 1.00 90.56 99 LEU A N 1
ATOM 805 C CA . LEU A 1 99 ? 9.021 6.144 4.395 1.00 90.56 99 LEU A CA 1
ATOM 806 C C . LEU A 1 99 ? 10.446 5.587 4.324 1.00 90.56 99 LEU A C 1
ATOM 808 O O . LEU A 1 99 ? 10.819 4.658 5.040 1.00 90.56 99 LEU A O 1
ATOM 812 N N . GLN A 1 100 ? 11.268 6.188 3.473 1.00 87.75 100 GLN A N 1
ATOM 813 C CA . GLN A 1 100 ? 12.629 5.746 3.220 1.00 87.75 100 GLN A CA 1
ATOM 814 C C . GLN A 1 100 ? 13.661 6.716 3.773 1.00 87.75 100 GLN A C 1
ATOM 816 O O . GLN A 1 100 ? 13.477 7.937 3.773 1.00 87.75 100 GLN A O 1
ATOM 821 N N . ARG A 1 101 ? 14.795 6.153 4.196 1.00 90.38 101 ARG A N 1
ATOM 822 C CA . ARG A 1 101 ? 15.976 6.935 4.561 1.00 90.38 101 ARG A CA 1
ATOM 823 C C . ARG A 1 101 ? 16.667 7.439 3.299 1.00 90.38 101 ARG A C 1
ATOM 825 O O . ARG A 1 101 ? 16.568 6.821 2.239 1.00 90.38 101 ARG A O 1
ATOM 832 N N . ASP A 1 102 ? 17.433 8.516 3.424 1.00 87.69 102 ASP A N 1
ATOM 833 C CA . ASP A 1 102 ? 18.083 9.152 2.272 1.00 87.69 102 ASP A CA 1
ATOM 834 C C . ASP A 1 102 ? 19.038 8.195 1.532 1.00 87.69 102 ASP A C 1
ATOM 836 O O . ASP A 1 102 ? 19.076 8.181 0.303 1.00 87.69 102 ASP A O 1
ATOM 840 N N . GLY A 1 103 ? 19.719 7.296 2.255 1.00 89.44 103 GLY A N 1
ATOM 841 C CA . GLY A 1 103 ? 20.540 6.243 1.643 1.00 89.44 103 GLY A CA 1
ATOM 842 C C . GLY A 1 103 ? 19.741 5.245 0.789 1.00 89.44 103 GLY A C 1
ATOM 843 O O . GLY A 1 103 ? 20.216 4.807 -0.259 1.00 89.44 103 GLY A O 1
ATOM 844 N N . ASP A 1 104 ? 18.503 4.923 1.177 1.00 90.12 104 ASP A N 1
ATOM 845 C CA . ASP A 1 104 ? 17.622 4.040 0.398 1.00 90.12 104 ASP A CA 1
ATOM 846 C C . ASP A 1 104 ? 17.067 4.745 -0.848 1.00 90.12 104 ASP A C 1
ATOM 848 O O . ASP A 1 104 ? 16.893 4.116 -1.902 1.00 90.12 104 ASP A O 1
ATOM 852 N N . LEU A 1 105 ? 16.812 6.056 -0.747 1.00 90.00 105 LEU A N 1
ATOM 853 C CA . LEU A 1 105 ? 16.456 6.895 -1.892 1.00 90.00 105 LEU A CA 1
ATOM 854 C C . LEU A 1 105 ? 17.607 6.942 -2.897 1.00 90.00 105 LEU A C 1
ATOM 856 O O . LEU A 1 105 ? 17.396 6.641 -4.071 1.00 90.00 105 LEU A O 1
ATOM 860 N N . GLN A 1 106 ? 18.829 7.220 -2.433 1.00 90.94 106 GLN A N 1
ATOM 861 C CA . GLN A 1 106 ? 20.020 7.264 -3.283 1.00 90.94 106 GLN A CA 1
ATOM 862 C C . GLN A 1 106 ? 20.284 5.915 -3.959 1.00 90.94 106 GLN A C 1
ATOM 864 O O . GLN A 1 106 ? 20.519 5.861 -5.166 1.00 90.94 106 GLN A O 1
ATOM 869 N N . LYS A 1 107 ? 20.180 4.812 -3.208 1.00 91.75 107 LYS A N 1
ATOM 870 C CA . LYS A 1 107 ? 20.316 3.458 -3.755 1.00 91.75 107 LYS A CA 1
ATOM 871 C C . LYS A 1 107 ? 19.299 3.187 -4.860 1.00 91.75 107 LYS A C 1
ATOM 873 O O . LYS A 1 107 ? 19.651 2.607 -5.883 1.00 91.75 107 LYS A O 1
ATOM 878 N N . THR A 1 108 ? 18.051 3.610 -4.669 1.00 88.62 108 THR A N 1
ATOM 879 C CA . THR A 1 108 ? 17.021 3.465 -5.703 1.00 88.62 108 THR A CA 1
ATOM 880 C C . THR A 1 108 ? 17.353 4.298 -6.938 1.00 88.62 108 THR A C 1
ATOM 882 O O . THR A 1 108 ? 17.253 3.783 -8.048 1.00 88.62 108 THR A O 1
ATOM 885 N N . SER A 1 109 ? 17.731 5.567 -6.768 1.00 91.88 109 SER A N 1
ATOM 886 C CA . SER A 1 109 ? 18.099 6.428 -7.895 1.00 91.88 109 SER A CA 1
ATOM 887 C C . SER A 1 109 ? 19.234 5.806 -8.706 1.00 91.88 109 SER A C 1
ATOM 889 O O . SER A 1 109 ? 19.119 5.697 -9.923 1.00 91.88 109 SER A O 1
ATOM 891 N N . ASN A 1 110 ? 20.251 5.262 -8.030 1.00 93.75 110 ASN A N 1
ATOM 892 C CA . ASN A 1 110 ? 21.315 4.505 -8.684 1.00 93.75 110 ASN A CA 1
ATOM 893 C C . ASN A 1 110 ? 20.776 3.254 -9.406 1.00 93.75 110 ASN A C 1
ATOM 895 O O . ASN A 1 110 ? 21.151 2.995 -10.543 1.00 93.75 110 ASN A O 1
ATOM 899 N N . ASP A 1 111 ? 19.852 2.491 -8.812 1.00 94.00 111 ASP A N 1
ATOM 900 C CA . ASP A 1 111 ? 19.224 1.345 -9.490 1.00 94.00 111 ASP A CA 1
ATOM 901 C C . ASP A 1 111 ? 18.461 1.758 -10.771 1.00 94.00 111 ASP A C 1
ATOM 903 O O . ASP A 1 111 ? 18.456 1.013 -11.762 1.00 94.00 111 ASP A O 1
ATOM 907 N N . PHE A 1 112 ? 17.846 2.946 -10.792 1.00 95.25 112 PHE A N 1
ATOM 908 C CA . PHE A 1 112 ? 17.218 3.506 -11.991 1.00 95.25 112 PHE A CA 1
ATOM 909 C C . PHE A 1 112 ? 18.243 3.977 -13.024 1.00 95.25 112 PHE A C 1
ATOM 911 O O . PHE A 1 112 ? 18.076 3.657 -14.198 1.00 95.25 112 PHE A O 1
ATOM 918 N N . GLU A 1 113 ? 19.330 4.627 -12.616 1.00 95.62 113 GLU A N 1
ATOM 919 C CA . GLU A 1 113 ? 20.435 5.005 -13.510 1.00 95.62 113 GLU A CA 1
ATOM 920 C C . GLU A 1 113 ? 21.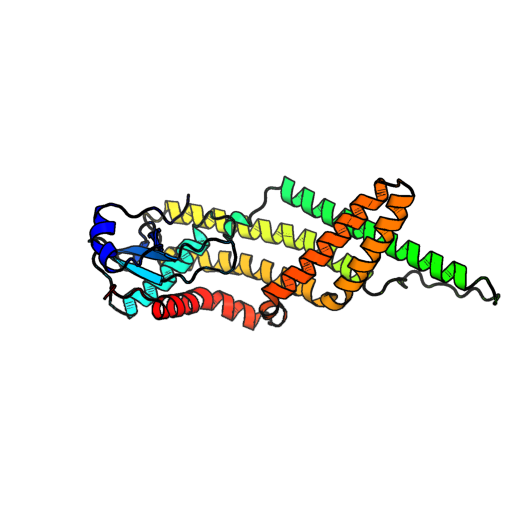082 3.778 -14.166 1.00 95.62 113 GLU A C 1
ATOM 922 O O . GLU A 1 113 ? 21.270 3.742 -15.382 1.00 95.62 113 GLU A O 1
ATOM 927 N N . GLN A 1 114 ? 21.325 2.714 -13.395 1.00 96.25 114 GLN A N 1
ATOM 928 C CA . GLN A 1 114 ? 21.808 1.434 -13.921 1.00 96.25 114 GLN A CA 1
ATOM 929 C C . GLN A 1 114 ? 20.811 0.821 -14.916 1.00 96.25 114 GLN A C 1
ATOM 931 O O . GLN A 1 114 ? 21.199 0.273 -15.950 1.00 96.25 114 GLN A O 1
ATOM 936 N N . SER A 1 115 ? 19.511 0.932 -14.634 1.00 97.25 115 SER A N 1
ATOM 937 C CA . SER A 1 115 ? 18.465 0.460 -15.547 1.00 97.25 115 SER A CA 1
ATOM 938 C C . SER A 1 115 ? 18.421 1.283 -16.844 1.00 97.25 115 SER A C 1
ATOM 940 O O . SER A 1 115 ? 18.244 0.704 -17.915 1.00 97.25 115 SER A O 1
ATOM 942 N N . ILE A 1 116 ? 18.635 2.600 -16.775 1.00 96.94 116 ILE A N 1
ATOM 943 C CA . ILE A 1 116 ? 18.732 3.494 -17.940 1.00 96.94 116 ILE A CA 1
ATOM 944 C C . ILE A 1 116 ? 19.961 3.145 -18.784 1.00 96.94 116 ILE A C 1
ATOM 946 O O . ILE A 1 116 ? 19.833 2.901 -19.982 1.00 96.94 116 ILE A O 1
ATOM 950 N N . PHE A 1 117 ? 21.131 2.984 -18.166 1.00 96.19 117 PHE A N 1
ATOM 951 C CA . PHE A 1 117 ? 22.334 2.540 -18.874 1.00 96.19 117 PHE A CA 1
ATOM 952 C C . PHE A 1 117 ? 22.117 1.188 -19.580 1.00 96.19 117 PHE A C 1
ATOM 954 O O . PHE A 1 117 ? 22.519 0.976 -20.726 1.00 96.19 117 PHE A O 1
ATOM 961 N N . ALA A 1 118 ? 21.409 0.259 -18.937 1.00 96.81 118 ALA A N 1
ATOM 962 C CA . ALA A 1 118 ? 21.041 -1.010 -19.551 1.00 96.81 118 ALA A CA 1
ATOM 963 C C . ALA A 1 118 ? 20.097 -0.864 -20.761 1.00 96.81 118 ALA A C 1
ATOM 965 O O . ALA A 1 118 ? 20.216 -1.650 -21.708 1.00 96.81 118 ALA A O 1
ATOM 966 N N . LEU A 1 119 ? 19.193 0.126 -20.765 1.00 96.88 119 LEU A N 1
ATOM 967 C CA . LEU A 1 119 ? 18.353 0.451 -21.926 1.00 96.88 119 LEU A CA 1
ATOM 968 C C . LEU A 1 119 ? 19.212 0.892 -23.122 1.00 96.88 119 LEU A C 1
ATOM 970 O O . LEU A 1 119 ? 19.007 0.419 -24.244 1.00 96.88 119 LEU A O 1
ATOM 974 N N . GLU A 1 120 ? 20.235 1.715 -22.887 1.00 94.50 120 GLU A N 1
ATOM 975 C CA . GLU A 1 120 ? 21.187 2.123 -23.927 1.00 94.50 120 GLU A CA 1
ATOM 976 C C . GLU A 1 120 ? 21.952 0.921 -24.495 1.00 94.50 120 GLU A C 1
ATOM 978 O O . GLU A 1 120 ? 22.081 0.776 -25.716 1.00 94.50 120 GLU A O 1
ATOM 983 N N . LEU A 1 121 ? 22.408 0.009 -23.625 1.00 93.44 121 LEU A N 1
ATOM 984 C CA . LEU A 1 121 ? 23.115 -1.207 -24.034 1.00 93.44 121 LEU A CA 1
ATOM 985 C C . LEU A 1 121 ? 22.262 -2.088 -24.954 1.00 93.44 121 LEU A C 1
ATOM 987 O O . LEU A 1 121 ? 22.753 -2.547 -25.993 1.00 93.44 121 LEU A O 1
ATOM 991 N N . ILE A 1 122 ? 20.994 -2.341 -24.599 1.00 94.56 122 ILE A N 1
ATOM 992 C CA . ILE A 1 122 ? 20.111 -3.156 -25.448 1.00 94.56 122 ILE A CA 1
ATOM 993 C C . ILE A 1 122 ? 19.801 -2.444 -26.769 1.00 94.56 122 ILE A C 1
ATOM 995 O O . ILE A 1 122 ? 19.790 -3.099 -27.812 1.00 94.56 122 ILE A O 1
ATOM 999 N N . ASN A 1 123 ? 19.627 -1.120 -26.750 1.00 92.56 123 ASN A N 1
ATOM 1000 C CA . ASN A 1 123 ? 19.332 -0.331 -27.941 1.00 92.56 123 ASN A CA 1
ATOM 1001 C C . ASN A 1 123 ? 20.520 -0.336 -28.919 1.00 92.56 123 ASN A C 1
ATOM 1003 O O . ASN A 1 123 ? 20.363 -0.683 -30.091 1.00 92.56 123 ASN A O 1
ATOM 1007 N N . LYS A 1 124 ? 21.735 -0.064 -28.422 1.00 89.25 124 LYS A N 1
ATOM 1008 C CA . LYS A 1 124 ? 22.982 -0.095 -29.206 1.00 89.25 124 LYS A CA 1
ATOM 1009 C C . LYS A 1 124 ? 23.235 -1.467 -29.824 1.00 89.25 124 LYS A C 1
ATOM 1011 O O . LYS A 1 124 ? 23.631 -1.572 -30.984 1.00 89.25 124 LYS A O 1
ATOM 1016 N N . LYS A 1 125 ? 22.987 -2.534 -29.061 1.00 86.62 125 LYS A N 1
ATOM 1017 C CA . LYS A 1 125 ? 23.166 -3.909 -29.534 1.00 86.62 125 LYS A CA 1
ATOM 1018 C C . LYS A 1 125 ? 22.175 -4.297 -30.634 1.00 86.62 125 LYS A C 1
ATOM 1020 O O . LYS A 1 125 ? 22.502 -5.127 -31.478 1.00 86.62 125 LYS A O 1
ATOM 1025 N N . GLU A 1 126 ? 20.961 -3.758 -30.616 1.00 87.12 126 GLU A N 1
ATOM 1026 C CA . GLU A 1 126 ? 19.976 -4.021 -31.668 1.00 87.12 126 GLU A CA 1
ATOM 1027 C C . GLU A 1 126 ? 20.216 -3.149 -32.910 1.00 87.12 126 GLU A C 1
ATOM 1029 O O . GLU A 1 126 ? 20.054 -3.665 -34.016 1.00 87.12 126 GLU A O 1
ATOM 1034 N N . LYS A 1 127 ? 20.701 -1.903 -32.755 1.00 85.12 127 LYS A N 1
ATOM 1035 C CA . LYS A 1 127 ? 21.191 -1.076 -33.879 1.00 85.12 127 LYS A CA 1
ATOM 1036 C C . LYS A 1 127 ? 22.295 -1.804 -34.656 1.00 85.12 127 LYS A C 1
ATOM 1038 O O . LYS A 1 127 ? 22.118 -2.097 -35.833 1.00 85.12 127 LYS A O 1
ATOM 1043 N N . SER A 1 128 ? 23.343 -2.275 -33.974 1.00 82.44 128 SER A N 1
ATOM 1044 C CA . SER A 1 128 ? 24.470 -2.953 -34.642 1.00 82.44 128 SER A CA 1
ATOM 1045 C C . SER A 1 128 ? 24.089 -4.242 -35.389 1.00 82.44 128 SER A C 1
ATOM 1047 O O . SER A 1 128 ? 24.700 -4.592 -36.402 1.00 82.44 128 SER A O 1
ATOM 1049 N N . LYS A 1 129 ? 23.051 -4.959 -34.940 1.00 80.19 129 LYS A N 1
ATOM 1050 C CA . LYS A 1 129 ? 22.492 -6.111 -35.671 1.00 80.19 129 LYS A CA 1
ATOM 1051 C C . LYS A 1 129 ? 21.699 -5.719 -36.916 1.00 80.19 129 LYS A C 1
ATOM 1053 O O . LYS A 1 129 ? 21.627 -6.522 -37.843 1.00 80.19 129 LYS A O 1
ATOM 1058 N N . LYS A 1 130 ? 21.039 -4.558 -36.914 1.00 71.19 130 LYS A N 1
ATOM 1059 C CA . LYS A 1 130 ? 20.332 -4.039 -38.092 1.00 71.19 130 LYS A CA 1
ATOM 1060 C C . LYS A 1 130 ? 21.350 -3.577 -39.133 1.00 71.19 130 LYS A C 1
ATOM 1062 O O . LYS A 1 130 ? 21.263 -4.017 -40.276 1.00 71.19 130 LYS A O 1
ATOM 1067 N N . ASP A 1 131 ? 22.368 -2.835 -38.709 1.00 69.25 131 ASP A N 1
ATOM 1068 C CA . ASP A 1 131 ? 23.406 -2.299 -39.597 1.00 69.25 131 ASP A CA 1
ATOM 1069 C C . ASP A 1 131 ? 24.215 -3.424 -40.267 1.00 69.25 131 ASP A C 1
ATOM 1071 O O . ASP A 1 131 ? 24.368 -3.448 -41.485 1.00 69.25 131 ASP A O 1
ATOM 1075 N N . SER A 1 132 ? 24.608 -4.455 -39.507 1.00 60.97 132 SER A N 1
ATOM 1076 C CA . SER A 1 132 ? 25.303 -5.637 -40.059 1.00 60.97 132 SER A CA 1
ATOM 1077 C C . SER A 1 132 ? 24.463 -6.500 -41.015 1.00 60.97 132 SER A C 1
ATOM 1079 O O . SER A 1 132 ? 25.023 -7.313 -41.750 1.00 60.97 132 SER A O 1
ATOM 1081 N N . LYS A 1 133 ? 23.129 -6.350 -41.035 1.00 59.66 133 LYS A N 1
ATOM 1082 C CA . LYS A 1 133 ? 22.246 -7.012 -42.014 1.00 59.66 133 LYS A CA 1
ATOM 1083 C C . LYS A 1 133 ? 22.045 -6.193 -43.290 1.00 59.66 133 LYS A C 1
ATOM 1085 O O . LYS A 1 133 ? 21.747 -6.786 -44.325 1.00 59.66 133 LYS A O 1
ATOM 1090 N N . PHE A 1 134 ? 22.195 -4.870 -43.227 1.00 56.53 134 PHE A N 1
ATOM 1091 C CA . PHE A 1 134 ? 22.049 -3.985 -44.387 1.00 56.53 134 PHE A CA 1
ATOM 1092 C C . PHE A 1 134 ? 23.251 -4.055 -45.347 1.00 56.53 134 PHE A C 1
ATOM 1094 O O . PHE A 1 134 ? 23.097 -3.791 -46.538 1.00 56.53 134 PHE A O 1
ATOM 1101 N N . ASP A 1 135 ? 24.407 -4.528 -44.877 1.00 52.00 135 ASP A N 1
ATOM 1102 C CA . ASP A 1 135 ? 25.675 -4.462 -45.615 1.00 52.00 135 ASP A CA 1
ATOM 1103 C C . ASP A 1 135 ? 26.016 -5.700 -46.472 1.00 52.00 135 ASP A C 1
ATOM 1105 O O . ASP A 1 135 ? 27.177 -6.015 -46.722 1.00 52.00 135 ASP A O 1
ATOM 1109 N N . LYS A 1 136 ? 25.004 -6.445 -46.940 1.00 50.78 136 LYS A N 1
ATOM 1110 C CA . LYS A 1 136 ? 25.223 -7.547 -47.899 1.00 50.78 136 LYS A CA 1
ATOM 1111 C C . LYS A 1 136 ? 24.637 -7.331 -49.287 1.00 50.78 136 LYS A C 1
ATOM 1113 O O . LYS A 1 136 ? 24.935 -8.150 -50.142 1.00 50.78 136 LYS A O 1
ATOM 1118 N N . ASN A 1 137 ? 23.842 -6.279 -49.543 1.00 53.88 137 ASN A N 1
ATOM 1119 C CA . ASN A 1 137 ? 23.206 -6.138 -50.864 1.00 53.88 137 ASN A CA 1
ATOM 1120 C C . ASN A 1 137 ? 22.818 -4.729 -51.369 1.00 53.88 137 ASN A C 1
ATOM 1122 O O . ASN A 1 137 ? 22.203 -4.672 -52.429 1.00 53.88 137 ASN A O 1
ATOM 1126 N N . LYS A 1 138 ? 23.137 -3.588 -50.729 1.00 49.66 138 LYS A N 1
ATOM 1127 C CA . LYS A 1 138 ? 22.827 -2.270 -51.343 1.00 49.66 138 LYS A CA 1
ATOM 1128 C C . LYS A 1 138 ? 23.669 -1.105 -50.806 1.00 49.66 138 LYS A C 1
ATOM 1130 O O . LYS A 1 138 ? 23.546 -0.723 -49.649 1.00 49.66 138 LYS A O 1
ATOM 1135 N N . LYS A 1 139 ? 24.432 -0.462 -51.703 1.00 49.88 139 LYS A N 1
ATOM 1136 C CA . LYS A 1 139 ? 24.936 0.912 -51.540 1.00 49.88 139 LYS A CA 1
ATOM 1137 C C . LYS A 1 139 ? 23.745 1.873 -51.539 1.00 49.88 139 LYS A C 1
ATOM 1139 O O . LYS A 1 139 ? 23.287 2.257 -52.609 1.00 49.88 139 LYS A O 1
ATOM 1144 N N . GLN A 1 140 ? 23.240 2.254 -50.373 1.00 48.12 140 GLN A N 1
ATOM 1145 C CA . GLN A 1 140 ? 22.528 3.521 -50.189 1.00 48.12 140 GLN A CA 1
ATOM 1146 C C . GLN A 1 140 ? 22.537 3.880 -48.702 1.00 48.12 140 GLN A C 1
ATOM 1148 O O . GLN A 1 140 ? 21.836 3.280 -47.892 1.00 48.12 140 GLN A O 1
ATOM 1153 N N . VAL A 1 141 ? 23.372 4.859 -48.357 1.00 46.88 141 VAL A N 1
ATOM 1154 C CA . VAL A 1 141 ? 23.436 5.464 -47.027 1.00 46.88 141 VAL A CA 1
ATOM 1155 C C . VAL A 1 141 ? 22.209 6.361 -46.880 1.00 46.88 141 VAL A C 1
ATOM 1157 O O . VAL A 1 141 ? 22.168 7.458 -47.435 1.00 46.88 141 VAL A O 1
ATOM 1160 N N . LYS A 1 142 ? 21.183 5.892 -46.165 1.00 47.03 142 LYS A N 1
ATOM 1161 C CA . LYS A 1 142 ? 20.169 6.793 -45.607 1.00 47.03 142 LYS A CA 1
ATOM 1162 C C . LYS A 1 142 ? 20.771 7.455 -44.372 1.00 47.03 142 LYS A C 1
ATOM 1164 O O . LYS A 1 142 ? 21.314 6.761 -43.516 1.00 47.03 142 LYS A O 1
ATOM 1169 N N . LYS A 1 143 ? 20.670 8.785 -44.293 1.00 44.09 143 LYS A N 1
ATOM 1170 C CA . LYS A 1 143 ? 20.875 9.526 -43.045 1.00 44.09 143 LYS A CA 1
ATOM 1171 C C . LYS A 1 143 ? 19.935 8.918 -42.004 1.00 44.09 143 LYS A C 1
ATOM 1173 O O . LYS A 1 143 ? 18.726 8.902 -42.213 1.00 44.09 143 LYS A O 1
ATOM 1178 N N . VAL A 1 144 ? 20.512 8.316 -40.971 1.00 47.50 144 VAL A N 1
ATOM 1179 C CA . VAL A 1 144 ? 19.772 7.796 -39.825 1.00 47.50 144 VAL A CA 1
ATOM 1180 C C . VAL A 1 144 ? 19.506 8.999 -38.938 1.00 47.50 144 VAL A C 1
ATOM 1182 O O . VAL A 1 144 ? 20.449 9.549 -38.375 1.00 47.50 144 VAL A O 1
ATOM 1185 N N . ASP A 1 145 ? 18.252 9.434 -38.870 1.00 46.31 145 ASP A N 1
ATOM 1186 C CA . ASP A 1 145 ? 17.839 10.451 -37.909 1.00 46.31 145 ASP A CA 1
ATOM 1187 C C . ASP A 1 145 ? 18.127 9.923 -36.493 1.00 46.31 145 ASP A C 1
ATOM 1189 O O . ASP A 1 145 ? 17.794 8.784 -36.146 1.00 46.31 145 ASP A O 1
ATOM 1193 N N . GLU A 1 146 ? 18.815 10.733 -35.688 1.00 50.22 146 GLU A N 1
ATOM 1194 C CA . GLU A 1 146 ? 19.412 10.348 -34.400 1.00 50.22 146 GLU A CA 1
ATOM 1195 C C . GLU A 1 146 ? 18.382 9.894 -33.341 1.00 50.22 146 GLU A C 1
ATOM 1197 O O . GLU A 1 146 ? 18.756 9.299 -32.328 1.00 50.22 146 GLU A O 1
ATOM 1202 N N . GLU A 1 147 ? 17.084 10.067 -33.602 1.00 53.31 147 GLU A N 1
ATOM 1203 C CA . GLU A 1 147 ? 15.990 9.751 -32.678 1.00 53.31 14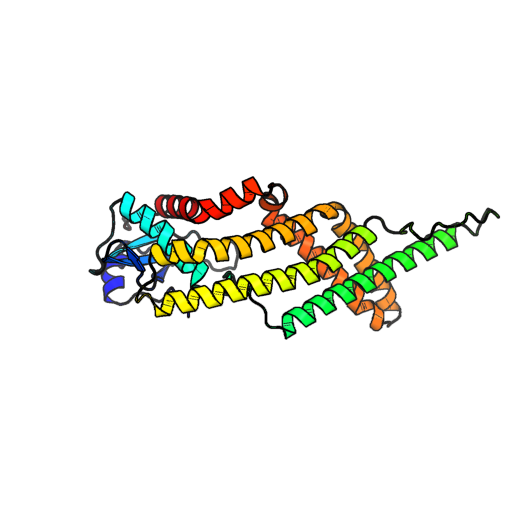7 GLU A CA 1
ATOM 1204 C C . GLU A 1 147 ? 15.386 8.343 -32.823 1.00 53.31 147 GLU A C 1
ATOM 1206 O O . GLU A 1 147 ? 14.692 7.889 -31.908 1.00 53.31 147 GLU A O 1
ATOM 1211 N N . GLU A 1 148 ? 15.647 7.591 -33.903 1.00 63.72 148 GLU A N 1
ATOM 1212 C CA . GLU A 1 148 ? 15.010 6.273 -34.045 1.00 63.72 148 GLU A CA 1
ATOM 1213 C C . GLU A 1 148 ? 15.669 5.244 -33.101 1.00 63.72 148 GLU A C 1
ATOM 1215 O O . GLU A 1 148 ? 16.828 4.821 -33.252 1.00 63.72 148 GLU A O 1
ATOM 1220 N N . THR A 1 149 ? 14.933 4.840 -32.065 1.00 74.12 149 THR A N 1
ATOM 1221 C CA . THR A 1 149 ? 15.339 3.749 -31.172 1.00 74.12 149 THR A CA 1
ATOM 1222 C C . THR A 1 149 ? 15.199 2.410 -31.903 1.00 74.12 149 THR A C 1
ATOM 1224 O O . THR A 1 149 ? 14.194 2.120 -32.548 1.00 74.12 149 THR A O 1
ATOM 1227 N N . ALA A 1 150 ? 16.213 1.540 -31.830 1.00 82.38 150 ALA A N 1
ATOM 1228 C CA . ALA A 1 150 ? 16.138 0.218 -32.459 1.00 82.38 150 ALA A CA 1
ATOM 1229 C C . ALA A 1 150 ? 15.183 -0.732 -31.733 1.00 82.38 150 ALA A C 1
ATOM 1231 O O . ALA A 1 150 ? 14.741 -1.718 -32.332 1.00 82.38 150 ALA A O 1
ATOM 1232 N N . VAL A 1 151 ? 14.898 -0.444 -30.463 1.00 88.69 151 VAL A N 1
ATOM 1233 C CA . VAL A 1 151 ? 13.958 -1.168 -29.613 1.00 88.69 151 VAL A CA 1
ATOM 1234 C C . VAL A 1 151 ? 12.822 -0.221 -29.244 1.00 88.69 151 VAL A C 1
ATOM 1236 O O . VAL A 1 151 ? 13.051 0.794 -28.592 1.00 88.69 151 VAL A O 1
ATOM 1239 N N . LYS A 1 152 ? 11.601 -0.582 -29.650 1.00 92.12 152 LYS A N 1
ATOM 1240 C CA . LYS A 1 152 ? 10.379 0.165 -29.335 1.00 92.12 152 LYS A CA 1
ATOM 1241 C C . LYS A 1 152 ? 10.212 0.296 -27.816 1.00 92.12 152 LYS A C 1
ATOM 1243 O O . LYS A 1 152 ? 10.461 -0.670 -27.095 1.00 92.12 152 LYS A O 1
ATOM 1248 N N . GLY A 1 153 ? 9.776 1.459 -27.339 1.00 92.69 153 GLY A N 1
ATOM 1249 C CA . GLY A 1 153 ? 9.507 1.678 -25.918 1.00 92.69 153 GLY A CA 1
ATOM 1250 C C . GLY A 1 153 ? 10.726 2.075 -25.087 1.00 92.69 153 GLY A C 1
ATOM 1251 O O . GLY A 1 153 ? 10.569 2.380 -23.909 1.00 92.69 153 GLY A O 1
ATOM 1252 N N . VAL A 1 154 ? 11.948 2.060 -25.642 1.00 95.25 154 VAL A N 1
ATOM 1253 C CA . VAL A 1 154 ? 13.158 2.388 -24.865 1.00 95.25 154 VAL A CA 1
ATOM 1254 C C . VAL A 1 154 ? 13.096 3.805 -24.312 1.00 95.25 154 VAL A C 1
ATOM 1256 O O . VAL A 1 154 ? 13.338 3.985 -23.120 1.00 95.25 154 VAL A O 1
ATOM 1259 N N . LYS A 1 155 ? 12.742 4.793 -25.143 1.00 94.94 155 LYS A N 1
ATOM 1260 C CA . LYS A 1 155 ? 12.720 6.191 -24.702 1.00 94.94 155 LYS A CA 1
ATOM 1261 C C . LYS A 1 155 ? 11.578 6.447 -23.724 1.00 94.94 155 LYS A C 1
ATOM 1263 O O . LYS A 1 155 ? 11.720 7.200 -22.767 1.00 94.94 155 LYS A O 1
ATOM 1268 N N . GLU A 1 156 ? 10.452 5.783 -23.938 1.00 96.25 156 GLU A N 1
ATOM 1269 C CA . GLU A 1 156 ? 9.285 5.845 -23.075 1.00 96.25 156 GLU A CA 1
ATOM 1270 C C . GLU A 1 156 ? 9.589 5.279 -21.683 1.00 96.25 156 GLU A C 1
ATOM 1272 O O . GLU A 1 156 ? 9.287 5.924 -20.678 1.00 96.25 156 GLU A O 1
ATOM 1277 N N . VAL A 1 157 ? 10.246 4.117 -21.609 1.00 96.88 157 VAL A N 1
ATOM 1278 C CA . VAL A 1 157 ? 10.651 3.515 -20.332 1.00 96.88 157 VAL A CA 1
ATOM 1279 C C . VAL A 1 157 ? 11.765 4.310 -19.656 1.00 96.88 157 VAL A C 1
ATOM 1281 O O . VAL A 1 157 ? 11.702 4.498 -18.443 1.00 96.88 157 VAL A O 1
ATOM 1284 N N . GLU A 1 158 ? 12.738 4.830 -20.405 1.00 96.31 158 GLU A N 1
ATOM 1285 C CA . GLU A 1 158 ? 13.754 5.755 -19.883 1.00 96.31 158 GLU A CA 1
ATOM 1286 C C . GLU A 1 158 ? 13.091 6.968 -19.214 1.00 96.31 158 GLU A C 1
ATOM 1288 O O . GLU A 1 158 ? 13.330 7.233 -18.036 1.00 96.31 158 GLU A O 1
ATOM 1293 N N . ASN A 1 159 ? 12.156 7.623 -19.910 1.00 95.69 159 ASN A N 1
ATOM 1294 C CA . ASN A 1 159 ? 11.394 8.751 -19.376 1.00 95.69 159 ASN A CA 1
ATOM 1295 C C . ASN A 1 159 ? 10.595 8.375 -18.113 1.00 95.69 159 ASN A C 1
ATOM 1297 O O . ASN A 1 159 ? 10.509 9.180 -17.182 1.00 95.69 159 ASN A O 1
ATOM 1301 N N . THR A 1 160 ? 10.007 7.171 -18.058 1.00 97.12 160 THR A N 1
ATOM 1302 C CA . THR A 1 160 ? 9.349 6.656 -16.845 1.00 97.12 160 THR A CA 1
ATOM 1303 C C . THR A 1 160 ? 10.343 6.550 -15.687 1.00 97.12 160 THR A C 1
ATOM 1305 O O . THR A 1 160 ? 10.047 7.046 -14.603 1.00 97.12 160 THR A O 1
ATOM 1308 N N . LEU A 1 161 ? 11.519 5.946 -15.897 1.00 96.56 161 LEU A N 1
ATOM 1309 C CA . LEU A 1 161 ? 12.532 5.769 -14.849 1.00 96.56 161 LEU A CA 1
ATOM 1310 C C . LEU A 1 161 ? 13.040 7.115 -14.314 1.00 96.56 161 LEU A C 1
ATOM 1312 O O . LEU A 1 161 ? 13.083 7.304 -13.100 1.00 96.56 161 LEU A O 1
ATOM 1316 N N . THR A 1 162 ? 13.324 8.077 -15.195 1.00 94.38 162 THR A N 1
ATOM 1317 C CA . THR A 1 162 ? 13.754 9.429 -14.802 1.00 94.38 162 THR A CA 1
ATOM 1318 C C . THR A 1 162 ? 12.700 10.138 -13.951 1.00 94.38 162 THR A C 1
ATOM 1320 O O . THR A 1 162 ? 13.012 10.694 -12.897 1.00 94.38 162 THR A O 1
ATOM 1323 N N . LYS A 1 163 ? 11.428 10.094 -14.368 1.00 95.75 163 LYS A N 1
ATOM 1324 C CA . LYS A 1 163 ? 10.326 10.733 -13.628 1.00 95.75 163 LYS A CA 1
ATOM 1325 C C . LYS A 1 163 ? 10.040 10.041 -12.292 1.00 95.75 163 LYS A C 1
ATOM 1327 O O . LYS A 1 163 ? 9.668 10.712 -11.329 1.00 95.75 163 LYS A O 1
ATOM 1332 N N . LEU A 1 164 ? 10.237 8.723 -12.207 1.00 94.88 164 LEU A N 1
ATOM 1333 C CA . LEU A 1 164 ? 10.047 7.967 -10.968 1.00 94.88 164 LEU A CA 1
ATOM 1334 C C . LEU A 1 164 ? 11.033 8.376 -9.869 1.00 94.88 164 LEU A C 1
ATOM 1336 O O . LEU A 1 164 ? 10.629 8.390 -8.708 1.00 94.88 164 LEU A O 1
ATOM 1340 N N . SER A 1 165 ? 12.275 8.744 -10.204 1.00 89.44 165 SER A N 1
ATOM 1341 C CA . SER A 1 165 ? 13.239 9.264 -9.221 1.00 89.44 165 SER A CA 1
ATOM 1342 C C . SER A 1 165 ? 12.704 10.513 -8.517 1.00 89.44 165 SER A C 1
ATOM 1344 O O . SER A 1 165 ? 12.634 10.554 -7.289 1.00 89.44 165 SER A O 1
ATOM 1346 N N . ALA A 1 166 ? 12.246 11.503 -9.291 1.00 91.38 166 ALA A N 1
ATOM 1347 C CA . ALA A 1 166 ? 11.692 12.745 -8.751 1.00 91.38 166 ALA A CA 1
ATOM 1348 C C . ALA A 1 166 ? 10.410 12.498 -7.940 1.00 91.38 166 ALA A C 1
ATOM 1350 O O . ALA A 1 166 ? 10.247 13.017 -6.836 1.00 91.38 166 ALA A O 1
ATOM 1351 N N . LEU A 1 167 ? 9.515 11.647 -8.451 1.00 94.38 167 LEU A N 1
ATOM 1352 C CA . LEU A 1 167 ? 8.276 11.312 -7.755 1.00 94.38 167 LEU A CA 1
ATOM 1353 C C . LEU A 1 167 ? 8.531 10.596 -6.423 1.00 94.38 167 LEU A C 1
ATOM 1355 O O . LEU A 1 167 ? 7.775 10.768 -5.466 1.00 94.38 167 LEU A O 1
ATOM 1359 N N . ARG A 1 168 ? 9.599 9.802 -6.334 1.00 92.06 168 ARG A N 1
ATOM 1360 C CA . ARG A 1 168 ? 9.964 9.100 -5.103 1.00 92.06 168 ARG A CA 1
ATOM 1361 C C . ARG A 1 168 ? 10.440 10.059 -4.016 1.00 92.06 168 ARG A C 1
ATOM 1363 O O . ARG A 1 168 ? 10.035 9.889 -2.871 1.00 92.06 168 ARG A O 1
ATOM 1370 N N . ILE A 1 169 ? 11.212 11.084 -4.382 1.00 92.62 169 ILE A N 1
ATOM 1371 C CA . ILE A 1 169 ? 11.606 12.168 -3.467 1.00 92.62 169 ILE A CA 1
ATOM 1372 C C . ILE A 1 169 ? 10.355 12.880 -2.940 1.00 92.62 169 ILE A C 1
ATOM 1374 O O . ILE A 1 169 ? 10.135 12.903 -1.731 1.00 92.62 169 ILE A O 1
ATOM 1378 N N . LYS A 1 170 ? 9.471 13.321 -3.846 1.00 94.56 170 LYS A N 1
ATOM 1379 C CA . LYS A 1 170 ? 8.186 13.951 -3.496 1.00 94.56 170 LYS A CA 1
ATOM 1380 C C . LYS A 1 170 ? 7.335 13.066 -2.577 1.00 94.56 170 LYS A C 1
ATOM 1382 O O . LYS A 1 170 ? 6.772 13.544 -1.599 1.00 94.56 170 LYS A O 1
ATOM 1387 N N . THR A 1 171 ? 7.250 11.764 -2.860 1.00 94.44 171 THR A N 1
ATOM 1388 C CA . THR A 1 171 ? 6.513 10.809 -2.010 1.00 94.44 171 THR A CA 1
ATOM 1389 C C . THR A 1 171 ? 7.100 10.778 -0.600 1.00 94.44 171 THR A C 1
ATOM 1391 O O . THR A 1 171 ? 6.355 10.830 0.374 1.00 94.44 171 THR A O 1
ATOM 1394 N N . ASN A 1 172 ? 8.429 10.726 -0.485 1.00 95.00 172 ASN A N 1
ATOM 1395 C CA . ASN A 1 172 ? 9.109 10.690 0.804 1.00 95.00 172 ASN A CA 1
ATOM 1396 C C . ASN A 1 172 ? 8.873 11.973 1.610 1.00 95.00 172 ASN A C 1
ATOM 1398 O O . ASN A 1 172 ? 8.620 11.896 2.806 1.00 95.00 172 ASN A O 1
ATOM 1402 N N . GLU A 1 173 ? 8.891 13.139 0.961 1.00 95.75 173 GLU A N 1
ATOM 1403 C CA . GLU A 1 173 ? 8.552 14.426 1.587 1.00 95.75 173 GLU A CA 1
ATOM 1404 C C . GLU A 1 173 ? 7.126 14.423 2.147 1.00 95.75 173 GLU A C 1
ATOM 1406 O O . GLU A 1 173 ? 6.919 14.769 3.308 1.00 95.75 173 GLU A O 1
ATOM 1411 N N . LYS A 1 174 ? 6.139 13.957 1.369 1.00 96.75 174 LYS A N 1
ATOM 1412 C CA . LYS A 1 174 ? 4.744 13.872 1.833 1.00 96.75 174 LYS A CA 1
ATOM 1413 C C . LYS A 1 174 ? 4.558 12.894 2.990 1.00 96.75 174 LYS A C 1
ATOM 1415 O O . LYS A 1 174 ? 3.780 13.173 3.899 1.00 96.75 174 LYS A O 1
ATOM 1420 N N . LEU A 1 175 ? 5.293 11.784 2.996 1.00 95.69 175 LEU A N 1
ATOM 1421 C CA . LEU A 1 175 ? 5.292 10.845 4.118 1.00 95.69 175 LEU A CA 1
ATOM 1422 C C . LEU A 1 175 ? 5.955 11.433 5.371 1.00 95.69 175 LEU A C 1
ATOM 1424 O O . LEU A 1 175 ? 5.442 11.201 6.463 1.00 95.69 175 LEU A O 1
ATOM 1428 N N . LYS A 1 176 ? 7.036 12.218 5.233 1.00 96.06 176 LYS A N 1
ATOM 1429 C CA . LYS A 1 176 ? 7.649 12.951 6.358 1.00 96.06 176 LYS A CA 1
ATOM 1430 C C . LYS A 1 176 ? 6.650 13.930 6.974 1.00 96.06 176 LYS A C 1
ATOM 1432 O O . LYS A 1 176 ? 6.410 13.850 8.171 1.00 96.06 176 LYS A O 1
ATOM 1437 N N . MET A 1 177 ? 5.988 14.748 6.150 1.00 96.62 177 MET A N 1
ATOM 1438 C CA . MET A 1 177 ? 4.962 15.690 6.617 1.00 96.62 177 MET A CA 1
ATOM 1439 C C . MET A 1 177 ? 3.804 14.985 7.340 1.00 96.62 177 MET A C 1
ATOM 1441 O O . MET A 1 177 ? 3.338 15.453 8.375 1.00 96.62 177 MET A O 1
ATOM 1445 N N . LEU A 1 178 ? 3.329 13.853 6.805 1.00 96.62 178 LEU A N 1
ATOM 1446 C CA . LEU A 1 178 ? 2.297 13.053 7.466 1.00 96.62 178 LEU A CA 1
ATOM 1447 C C . LEU A 1 178 ? 2.783 12.523 8.821 1.00 96.62 178 LEU A C 1
ATOM 1449 O O . LEU A 1 178 ? 2.037 12.596 9.793 1.00 96.62 178 LEU A O 1
ATOM 1453 N N . LEU A 1 179 ? 4.008 11.998 8.893 1.00 95.62 179 LEU A N 1
ATOM 1454 C CA . LEU A 1 179 ? 4.574 11.458 10.129 1.00 95.62 179 LEU A CA 1
ATOM 1455 C C . LEU A 1 179 ? 4.758 12.542 11.195 1.00 95.62 179 LEU A C 1
ATOM 1457 O O . LEU A 1 179 ? 4.350 12.338 12.332 1.00 95.62 179 LEU A O 1
ATOM 1461 N N . GLU A 1 180 ? 5.312 13.696 10.823 1.00 96.56 180 GLU A N 1
ATOM 1462 C CA . GLU A 1 180 ? 5.436 14.861 11.708 1.00 96.56 180 GLU A CA 1
ATOM 1463 C C . GLU A 1 180 ? 4.071 15.244 12.283 1.00 96.56 180 GLU A C 1
ATOM 1465 O O . GLU A 1 180 ? 3.915 15.371 13.496 1.00 96.56 180 GLU A O 1
ATOM 1470 N N . LYS A 1 181 ? 3.044 15.306 11.426 1.00 97.75 181 LYS A N 1
ATOM 1471 C CA . LYS A 1 181 ? 1.688 15.623 11.869 1.00 97.75 181 LYS A CA 1
ATOM 1472 C C . LYS A 1 181 ? 1.089 14.553 12.785 1.00 97.75 181 LYS A C 1
ATOM 1474 O O . LYS A 1 181 ? 0.376 14.893 13.724 1.00 97.75 181 LYS A O 1
ATOM 1479 N N . ILE A 1 182 ? 1.364 13.272 12.535 1.00 96.06 182 ILE A N 1
ATOM 1480 C CA . ILE A 1 182 ? 0.941 12.176 13.418 1.00 96.06 182 ILE A CA 1
ATOM 1481 C C . ILE A 1 182 ? 1.539 12.352 14.815 1.00 96.06 182 ILE A C 1
ATOM 1483 O O . ILE A 1 182 ? 0.813 12.202 15.796 1.00 96.06 182 ILE A O 1
ATOM 1487 N N . GLU A 1 183 ? 2.830 12.673 14.914 1.00 95.88 183 GLU A N 1
ATOM 1488 C CA . GLU A 1 183 ? 3.487 12.872 16.209 1.00 95.88 183 GLU A CA 1
ATOM 1489 C C . GLU A 1 183 ? 2.958 14.122 16.932 1.00 95.88 183 GLU A C 1
ATOM 1491 O O . GLU A 1 183 ? 2.610 14.026 18.105 1.00 95.88 183 GLU A O 1
ATOM 1496 N N . GLU A 1 184 ? 2.742 15.243 16.232 1.00 97.31 184 GLU A N 1
ATOM 1497 C CA . GLU A 1 184 ? 2.092 16.424 16.827 1.00 97.31 184 GLU A CA 1
ATOM 1498 C C . GLU A 1 184 ? 0.702 16.114 17.404 1.00 97.31 184 GLU A C 1
ATOM 1500 O O . GLU A 1 184 ? 0.330 16.608 18.468 1.00 97.31 184 GLU A O 1
ATOM 1505 N N . GLU A 1 185 ? -0.115 15.342 16.683 1.00 97.50 185 GLU A N 1
ATOM 1506 C CA . GLU A 1 185 ? -1.467 15.024 17.141 1.00 97.50 185 GLU A CA 1
ATOM 1507 C C . GLU A 1 185 ? -1.463 14.005 18.286 1.00 97.50 185 GLU A C 1
ATOM 1509 O O . GLU A 1 185 ? -2.353 14.060 19.135 1.00 97.50 185 GLU A O 1
ATOM 1514 N N . LYS A 1 186 ? -0.458 13.125 18.371 1.00 95.19 186 LYS A N 1
ATOM 1515 C CA . LYS A 1 186 ? -0.257 12.253 19.540 1.00 95.19 186 LYS A CA 1
ATOM 1516 C C . LYS A 1 186 ? 0.103 13.033 20.801 1.00 95.19 186 LYS A C 1
ATOM 1518 O O . LYS A 1 186 ? -0.313 12.638 21.881 1.00 95.19 186 LYS A O 1
ATOM 1523 N N . GLU A 1 187 ? 0.857 14.124 20.687 1.00 96.12 187 GLU A N 1
ATOM 1524 C CA . GLU A 1 187 ? 1.193 14.967 21.845 1.00 96.12 187 GLU A CA 1
ATOM 1525 C C . GLU A 1 187 ? -0.027 15.732 22.379 1.00 96.12 187 GLU A C 1
ATOM 1527 O O . GLU A 1 187 ? -0.128 15.993 23.576 1.00 96.12 187 GLU A O 1
ATOM 1532 N N . LYS A 1 188 ? -0.975 16.076 21.499 1.00 96.62 188 LYS A N 1
ATOM 1533 C CA . LYS A 1 188 ? -2.191 16.830 21.850 1.00 96.62 188 LYS A CA 1
ATOM 1534 C C . LYS A 1 188 ? -3.330 15.958 22.368 1.00 96.62 188 LYS A C 1
ATOM 1536 O O . LYS A 1 188 ? -4.231 16.472 23.027 1.00 96.62 188 LYS A O 1
ATOM 1541 N N . ASN A 1 189 ? -3.337 14.674 22.020 1.00 95.75 189 ASN A N 1
ATOM 1542 C CA . ASN A 1 189 ? -4.447 13.771 22.288 1.00 95.75 189 ASN A CA 1
ATOM 1543 C C . ASN A 1 189 ? -3.952 12.544 23.053 1.00 95.75 189 ASN A C 1
ATOM 1545 O O . ASN A 1 189 ? -3.136 11.784 22.544 1.00 95.75 189 ASN A O 1
ATOM 1549 N N . GLU A 1 190 ? -4.527 12.291 24.228 1.00 94.38 190 GLU A N 1
ATOM 1550 C CA . GLU A 1 190 ? -4.209 11.098 25.028 1.00 94.38 190 GLU A CA 1
ATOM 1551 C C . GLU A 1 190 ? -4.523 9.788 24.280 1.00 94.38 190 GLU A C 1
ATOM 1553 O O . GLU A 1 190 ? -3.791 8.801 24.378 1.00 94.38 190 GLU A O 1
ATOM 1558 N N . HIS A 1 191 ? -5.596 9.788 23.484 1.00 96.69 191 HIS A N 1
ATOM 1559 C CA . HIS A 1 191 ? -6.046 8.639 22.707 1.00 96.69 191 HIS A CA 1
ATOM 1560 C C . HIS A 1 191 ? -6.393 9.017 21.270 1.00 96.69 191 HIS A C 1
ATOM 1562 O O . HIS A 1 191 ? -6.911 10.106 21.001 1.00 96.69 191 HIS A O 1
ATOM 1568 N N . PHE A 1 192 ? -6.195 8.060 20.357 1.00 97.50 192 PHE A N 1
ATOM 1569 C CA . PHE A 1 192 ? -6.609 8.207 18.966 1.00 97.50 192 PHE A CA 1
ATOM 1570 C C . PHE A 1 192 ? -8.122 8.404 18.860 1.00 97.50 192 PHE A C 1
ATOM 1572 O O . PHE A 1 192 ? -8.889 7.663 19.474 1.00 97.50 192 PHE A O 1
ATOM 1579 N N . ASN A 1 193 ? -8.562 9.396 18.088 1.00 97.88 193 ASN A N 1
ATOM 1580 C CA . ASN A 1 193 ? -9.962 9.816 18.038 1.00 97.88 193 ASN A CA 1
ATOM 1581 C C . ASN A 1 193 ? -10.353 10.382 16.658 1.00 97.88 193 ASN A C 1
ATOM 1583 O O . ASN A 1 193 ? -9.525 10.492 15.752 1.00 97.88 193 ASN A O 1
ATOM 1587 N N . GLU A 1 194 ? -11.631 10.727 16.477 1.00 96.19 194 GLU A N 1
ATOM 1588 C CA . GLU A 1 194 ? -12.143 11.237 15.195 1.00 96.19 194 GLU A CA 1
ATOM 1589 C C . GLU A 1 194 ? -11.537 12.592 14.786 1.00 96.19 194 GLU A C 1
ATOM 1591 O O . GLU A 1 194 ? -11.328 12.806 13.593 1.00 96.19 194 GLU A O 1
ATOM 1596 N N . LEU A 1 195 ? -11.177 13.466 15.735 1.00 96.81 195 LEU A N 1
ATOM 1597 C CA . LEU A 1 195 ? -10.525 14.745 15.423 1.00 96.81 195 LEU A CA 1
ATOM 1598 C C . LEU A 1 195 ? -9.141 14.516 14.812 1.00 96.81 195 LEU A C 1
ATOM 1600 O O . LEU A 1 195 ? -8.808 15.126 13.798 1.00 96.81 195 LEU A O 1
ATOM 1604 N N . MET A 1 196 ? -8.366 13.572 15.357 1.00 97.81 196 MET A N 1
ATOM 1605 C CA . MET A 1 196 ? -7.089 13.180 14.751 1.00 97.81 196 MET A CA 1
ATOM 1606 C C . MET A 1 196 ? -7.290 12.680 13.317 1.00 97.81 196 MET A C 1
ATOM 1608 O O . MET A 1 196 ? -6.514 13.026 12.430 1.00 97.81 196 MET A O 1
ATOM 1612 N N . VAL A 1 197 ? -8.352 11.907 13.051 1.00 96.81 197 VAL A N 1
ATOM 1613 C CA . VAL A 1 197 ? -8.661 11.455 11.685 1.00 96.81 197 VAL A CA 1
ATOM 1614 C C . VAL A 1 197 ? -8.900 12.635 10.748 1.00 96.81 197 VAL A C 1
ATOM 1616 O O . VAL A 1 197 ? -8.382 12.635 9.632 1.00 96.81 197 VAL A O 1
ATOM 1619 N N . GLU A 1 198 ? -9.671 13.630 11.179 1.00 96.31 198 GLU A N 1
ATOM 1620 C CA . GLU A 1 198 ? -9.971 14.825 10.386 1.00 96.31 198 GLU A CA 1
ATOM 1621 C C . GLU A 1 198 ? -8.717 15.654 10.095 1.00 96.31 198 GLU A C 1
ATOM 1623 O O . GLU A 1 198 ? -8.494 16.033 8.943 1.00 96.31 198 GLU A O 1
ATOM 1628 N N . VAL A 1 199 ? -7.863 15.859 11.102 1.00 97.75 199 VAL A N 1
ATOM 1629 C CA . VAL A 1 199 ? -6.615 16.627 10.981 1.00 97.75 199 VAL A CA 1
ATOM 1630 C C . VAL A 1 199 ? -5.590 15.925 10.084 1.00 97.75 199 VAL A C 1
ATOM 1632 O O . VAL A 1 199 ? -4.911 16.580 9.294 1.00 97.75 199 VAL A O 1
ATOM 1635 N N . LEU A 1 200 ? -5.481 14.596 10.165 1.00 97.31 200 LEU A N 1
ATOM 1636 C CA . LEU A 1 200 ? -4.489 13.817 9.415 1.00 97.31 200 LEU A CA 1
ATOM 1637 C C . LEU A 1 200 ? -4.916 13.515 7.970 1.00 97.31 200 LEU A C 1
ATOM 1639 O O . LEU A 1 200 ? -4.068 13.256 7.111 1.00 97.31 200 LEU A O 1
ATOM 1643 N N . MET A 1 201 ? -6.218 13.565 7.670 1.00 95.69 201 MET A N 1
ATOM 1644 C CA . MET A 1 201 ? -6.758 13.183 6.362 1.00 95.69 201 MET A CA 1
ATOM 1645 C C . MET A 1 201 ? -6.136 13.928 5.169 1.00 95.69 201 MET A C 1
ATOM 1647 O O . MET A 1 201 ? -5.863 13.269 4.161 1.00 95.69 201 MET A O 1
ATOM 1651 N N . PRO A 1 202 ? -5.910 15.257 5.213 1.00 96.12 202 PRO A N 1
ATOM 1652 C CA . PRO A 1 202 ? -5.302 15.975 4.095 1.00 96.12 202 PRO A CA 1
ATOM 1653 C C . PRO A 1 202 ? -3.898 15.451 3.764 1.00 96.12 202 PRO A C 1
ATOM 1655 O O . PRO A 1 202 ? -3.629 15.120 2.611 1.00 96.12 202 PRO A O 1
ATOM 1658 N N . TYR A 1 203 ? -3.049 15.256 4.777 1.00 96.75 203 TYR A N 1
ATOM 1659 C CA . TYR A 1 203 ? -1.687 14.731 4.622 1.00 96.75 203 TYR A CA 1
ATOM 1660 C C . TYR A 1 203 ? -1.684 13.295 4.089 1.00 96.75 203 TYR A C 1
ATOM 1662 O O . TYR A 1 203 ? -0.937 12.955 3.170 1.00 96.75 203 TYR A O 1
ATOM 1670 N N . TYR A 1 204 ? -2.585 12.458 4.610 1.00 95.31 204 TYR A N 1
ATOM 1671 C CA . TYR A 1 204 ? -2.768 11.097 4.118 1.00 95.31 204 TYR A CA 1
ATOM 1672 C C . TYR A 1 204 ? -3.186 11.072 2.643 1.00 95.31 204 TYR A C 1
ATOM 1674 O O . TYR A 1 204 ? -2.653 10.288 1.855 1.00 95.31 204 TYR A O 1
ATOM 1682 N N . ARG A 1 205 ? -4.110 11.953 2.235 1.00 95.06 205 ARG A N 1
ATOM 1683 C CA . ARG A 1 205 ? -4.531 12.072 0.831 1.00 95.06 205 ARG A CA 1
ATOM 1684 C C . ARG A 1 205 ? -3.378 12.488 -0.070 1.00 95.06 205 ARG A C 1
ATOM 1686 O O . ARG A 1 205 ? -3.232 11.893 -1.133 1.00 95.06 205 ARG A O 1
ATOM 1693 N N . GLU A 1 206 ? -2.557 13.451 0.340 1.00 95.50 206 GLU A N 1
ATOM 1694 C CA . GLU A 1 206 ? -1.391 13.874 -0.444 1.00 95.50 206 GLU A CA 1
ATOM 1695 C C . GLU A 1 206 ? -0.404 12.722 -0.673 1.00 95.50 206 GLU A C 1
ATOM 1697 O O . GLU A 1 206 ? 0.008 12.485 -1.811 1.00 95.50 206 GLU A O 1
ATOM 1702 N N . ALA A 1 207 ? -0.095 11.943 0.369 1.00 94.75 207 ALA A N 1
ATOM 1703 C CA . ALA A 1 207 ? 0.749 10.754 0.240 1.00 94.75 207 ALA A CA 1
ATOM 1704 C C . ALA A 1 207 ? 0.127 9.706 -0.706 1.00 94.75 207 ALA A C 1
ATOM 1706 O O . ALA A 1 207 ? 0.808 9.142 -1.568 1.00 94.75 207 ALA A O 1
ATOM 1707 N N . MET A 1 208 ? -1.188 9.485 -0.603 1.00 94.38 208 MET A N 1
ATOM 1708 C CA . MET A 1 208 ? -1.914 8.572 -1.488 1.00 94.38 208 MET A CA 1
ATOM 1709 C C . MET A 1 208 ? -1.935 9.051 -2.942 1.00 94.38 208 MET A C 1
ATOM 1711 O O . MET A 1 208 ? -1.854 8.222 -3.851 1.00 94.38 208 MET A O 1
ATOM 1715 N N . VAL A 1 209 ? -2.015 10.357 -3.197 1.00 95.50 209 VAL A N 1
ATOM 1716 C CA . VAL A 1 209 ? -1.948 10.916 -4.556 1.00 95.50 209 VAL A CA 1
ATOM 1717 C C . VAL A 1 209 ? -0.595 10.626 -5.202 1.00 95.50 209 VAL A C 1
ATOM 1719 O O . VAL A 1 209 ? -0.567 10.205 -6.356 1.00 95.50 209 VAL A O 1
ATOM 1722 N N . CYS A 1 210 ? 0.515 10.734 -4.469 1.00 94.75 210 CYS A N 1
ATOM 1723 C CA . CYS A 1 210 ? 1.829 10.364 -5.005 1.00 94.75 210 CYS A CA 1
ATOM 1724 C C . CYS A 1 210 ? 1.903 8.883 -5.417 1.00 94.75 210 CYS A C 1
ATOM 1726 O O . CYS A 1 210 ? 2.471 8.554 -6.462 1.00 94.75 210 CYS A O 1
ATOM 1728 N N . ASN A 1 211 ? 1.277 7.980 -4.653 1.00 91.88 211 ASN A N 1
ATOM 1729 C CA . ASN A 1 211 ? 1.197 6.569 -5.037 1.00 91.88 211 ASN A CA 1
ATOM 1730 C C . ASN A 1 211 ? 0.366 6.360 -6.319 1.00 91.88 211 ASN A C 1
ATOM 1732 O O . ASN A 1 211 ? 0.738 5.560 -7.179 1.00 91.88 211 ASN A O 1
ATOM 1736 N N . TYR A 1 212 ? -0.722 7.115 -6.488 1.00 95.81 212 TYR A N 1
ATOM 1737 C CA . TYR A 1 212 ? -1.501 7.110 -7.728 1.00 95.81 212 TYR A CA 1
ATOM 1738 C C . TYR A 1 212 ? -0.691 7.624 -8.921 1.00 95.81 212 TYR A C 1
ATOM 1740 O O . TYR A 1 212 ? -0.633 6.943 -9.943 1.00 95.81 212 TYR A O 1
ATOM 1748 N N . GLU A 1 213 ? -0.001 8.761 -8.781 1.00 96.12 213 GLU A N 1
ATOM 1749 C CA . GLU A 1 213 ? 0.887 9.313 -9.816 1.00 96.12 213 GLU A CA 1
ATOM 1750 C C . GLU A 1 213 ? 1.930 8.273 -10.261 1.00 96.12 213 GLU A C 1
ATOM 1752 O O . GLU A 1 213 ? 2.197 8.125 -11.454 1.00 96.12 213 GLU A O 1
ATOM 1757 N N . LYS A 1 214 ? 2.466 7.489 -9.314 1.00 95.25 214 LYS A N 1
ATOM 1758 C CA . LYS A 1 214 ? 3.444 6.427 -9.583 1.00 95.25 214 LYS A CA 1
ATOM 1759 C C . LYS A 1 214 ? 2.835 5.303 -10.413 1.00 95.25 214 LYS A C 1
ATOM 1761 O O . LYS A 1 214 ? 3.436 4.883 -11.401 1.00 95.25 214 LYS A O 1
ATOM 1766 N N . ILE A 1 215 ? 1.665 4.804 -10.011 1.00 96.00 215 ILE A N 1
ATOM 1767 C CA . ILE A 1 215 ? 0.968 3.726 -10.725 1.00 96.00 215 ILE A CA 1
ATOM 1768 C C . ILE A 1 215 ? 0.612 4.182 -12.142 1.00 96.00 215 ILE A C 1
ATOM 1770 O O . ILE A 1 215 ? 0.873 3.449 -13.094 1.00 96.00 215 ILE A O 1
ATOM 1774 N N . GLN A 1 216 ? 0.099 5.405 -12.294 1.00 96.81 216 GLN A N 1
ATOM 1775 C CA . GLN A 1 216 ? -0.233 5.985 -13.596 1.00 96.81 216 GLN A CA 1
ATOM 1776 C C . GLN A 1 216 ? 1.002 6.095 -14.496 1.00 96.81 216 GLN A C 1
ATOM 1778 O O . GLN A 1 216 ? 0.994 5.573 -15.611 1.00 96.81 216 GLN A O 1
ATOM 1783 N N . LEU A 1 217 ? 2.096 6.672 -13.989 1.00 96.25 217 LEU A N 1
ATOM 1784 C CA . LEU A 1 217 ? 3.352 6.833 -14.728 1.00 96.25 217 LEU A CA 1
ATOM 1785 C C . LEU A 1 217 ? 3.940 5.499 -15.222 1.00 96.25 217 LEU A C 1
ATOM 1787 O O . LEU A 1 217 ? 4.540 5.449 -16.297 1.00 96.25 217 LEU A O 1
ATOM 1791 N N . ILE A 1 218 ? 3.771 4.426 -14.446 1.00 96.94 218 ILE A N 1
ATOM 1792 C CA . ILE A 1 218 ? 4.181 3.069 -14.828 1.00 96.94 218 ILE A CA 1
ATOM 1793 C C . ILE A 1 218 ? 3.181 2.458 -15.828 1.00 96.94 218 ILE A C 1
ATOM 1795 O O . ILE A 1 218 ? 3.566 1.804 -16.790 1.00 96.94 218 ILE A O 1
ATOM 1799 N N . SER A 1 219 ? 1.880 2.673 -15.650 1.00 96.50 219 SER A N 1
ATOM 1800 C CA . SER A 1 219 ? 0.860 2.028 -16.487 1.00 96.50 219 SER A CA 1
ATOM 1801 C C . SER A 1 219 ? 0.908 2.435 -17.965 1.00 96.50 219 SER A C 1
ATOM 1803 O O . SER A 1 219 ? 0.691 1.585 -18.830 1.00 96.50 219 SER A O 1
ATOM 1805 N N . ILE A 1 220 ? 1.270 3.693 -18.255 1.00 94.94 220 ILE A N 1
ATOM 1806 C CA . ILE A 1 220 ? 1.291 4.270 -19.613 1.00 94.94 220 ILE A CA 1
ATOM 1807 C C . ILE A 1 220 ? 2.176 3.460 -20.572 1.00 94.94 220 ILE A C 1
ATOM 1809 O O . ILE A 1 220 ? 1.873 3.360 -21.755 1.00 94.94 220 ILE A O 1
ATOM 1813 N N . ASN A 1 221 ? 3.248 2.850 -20.058 1.00 96.50 221 ASN A N 1
ATOM 1814 C CA . ASN A 1 221 ? 4.260 2.154 -20.857 1.00 96.50 221 ASN A CA 1
ATOM 1815 C C . ASN A 1 221 ? 4.249 0.632 -20.650 1.00 96.50 221 ASN A C 1
ATOM 1817 O O . ASN A 1 221 ? 5.232 -0.049 -20.955 1.00 96.50 221 ASN A O 1
ATOM 1821 N N . SER A 1 222 ? 3.143 0.097 -20.127 1.00 95.75 222 SER A N 1
ATOM 1822 C CA . SER A 1 222 ? 3.004 -1.312 -19.743 1.00 95.75 222 SER A CA 1
ATOM 1823 C C . SER A 1 222 ? 3.267 -2.302 -20.881 1.00 95.75 222 SER A C 1
ATOM 1825 O O . SER A 1 222 ? 3.910 -3.331 -20.656 1.00 95.75 222 SER A O 1
ATOM 1827 N N . ASP A 1 223 ? 2.883 -1.953 -22.110 1.00 96.12 223 ASP A N 1
ATOM 1828 C CA . ASP A 1 223 ? 3.078 -2.781 -23.308 1.00 96.12 223 ASP A CA 1
ATOM 1829 C C . ASP A 1 223 ? 4.557 -3.061 -23.632 1.00 96.12 223 ASP A C 1
ATOM 1831 O O . ASP A 1 223 ? 4.881 -4.037 -24.317 1.00 96.12 223 ASP A O 1
ATOM 1835 N N . TYR A 1 224 ? 5.483 -2.238 -23.131 1.00 97.19 224 TYR A N 1
ATOM 1836 C CA . TYR A 1 224 ? 6.910 -2.349 -23.441 1.00 97.19 224 TYR A CA 1
ATOM 1837 C C . TYR A 1 224 ? 7.693 -3.225 -22.458 1.00 97.19 224 TYR A C 1
ATOM 1839 O O . TYR A 1 224 ? 8.750 -3.761 -22.808 1.00 97.19 224 TYR A O 1
ATOM 1847 N N . TYR A 1 225 ? 7.195 -3.410 -21.233 1.00 97.25 225 TYR A N 1
ATOM 1848 C CA . TYR A 1 225 ? 7.984 -3.986 -20.140 1.00 97.25 225 TYR A CA 1
ATOM 1849 C C . TYR A 1 225 ? 8.417 -5.429 -20.391 1.00 97.25 225 TYR A C 1
ATOM 1851 O O . TYR A 1 225 ? 9.585 -5.760 -20.177 1.00 97.25 225 TYR A O 1
ATOM 1859 N N . ASN A 1 226 ? 7.531 -6.277 -20.916 1.00 97.44 226 ASN A N 1
ATOM 1860 C CA . ASN A 1 226 ? 7.856 -7.680 -21.181 1.00 97.44 226 ASN A CA 1
ATOM 1861 C C . ASN A 1 226 ? 8.937 -7.835 -22.267 1.00 97.44 226 ASN A C 1
ATO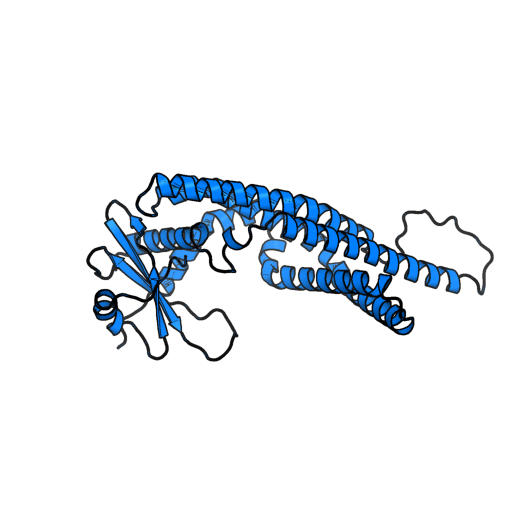M 1863 O O . ASN A 1 226 ? 9.850 -8.655 -22.128 1.00 97.44 226 ASN A O 1
ATOM 1867 N N . ASP A 1 227 ? 8.862 -7.052 -23.350 1.00 97.25 227 ASP A N 1
ATOM 1868 C CA . ASP A 1 227 ? 9.857 -7.112 -24.430 1.00 97.25 227 ASP A CA 1
ATOM 1869 C C . ASP A 1 227 ? 11.223 -6.605 -23.948 1.00 97.25 227 ASP A C 1
ATOM 1871 O O . ASP A 1 227 ? 12.234 -7.300 -24.093 1.00 97.25 227 ASP A O 1
ATOM 1875 N N . ILE A 1 228 ? 11.254 -5.452 -23.271 1.00 97.94 228 ILE A N 1
ATOM 1876 C CA . ILE A 1 228 ? 12.481 -4.888 -22.692 1.00 97.94 228 ILE A CA 1
ATOM 1877 C C . ILE A 1 228 ? 13.109 -5.865 -21.690 1.00 97.94 228 ILE A C 1
ATOM 1879 O O . ILE A 1 228 ? 14.308 -6.145 -21.766 1.00 97.94 228 ILE A O 1
ATOM 1883 N N . LYS A 1 229 ? 12.308 -6.472 -20.808 1.00 97.56 229 LYS A N 1
ATOM 1884 C CA . LYS A 1 229 ? 12.752 -7.487 -19.839 1.00 97.56 229 LYS A CA 1
ATOM 1885 C C . LYS A 1 229 ? 13.396 -8.705 -20.504 1.00 97.56 229 LYS A C 1
ATOM 1887 O O . LYS A 1 229 ? 14.451 -9.171 -20.056 1.00 97.56 229 LYS A O 1
ATOM 1892 N N . LYS A 1 230 ? 12.788 -9.227 -21.577 1.00 96.75 230 LYS A N 1
ATOM 1893 C CA . LYS A 1 230 ? 13.324 -10.357 -22.358 1.00 96.75 230 LYS A CA 1
ATOM 1894 C C . LYS A 1 230 ? 14.623 -9.982 -23.068 1.00 96.75 230 LYS A C 1
ATOM 1896 O O . LYS A 1 230 ? 15.576 -10.767 -23.077 1.00 96.75 230 LYS A O 1
ATOM 1901 N N . ARG A 1 231 ? 14.695 -8.777 -23.639 1.00 95.81 231 ARG A N 1
ATOM 1902 C CA . ARG A 1 231 ? 15.906 -8.256 -24.293 1.00 95.81 231 ARG A CA 1
ATOM 1903 C C . ARG A 1 231 ? 17.046 -8.054 -23.303 1.00 95.81 231 ARG A C 1
ATOM 1905 O O . ARG A 1 231 ? 18.170 -8.443 -23.621 1.00 95.81 231 ARG A O 1
ATOM 1912 N N . ALA A 1 232 ? 16.756 -7.539 -22.110 1.00 96.25 232 ALA A N 1
ATOM 1913 C CA . ALA A 1 232 ? 17.725 -7.396 -21.030 1.00 96.25 232 ALA A CA 1
ATOM 1914 C C . ALA A 1 232 ? 18.321 -8.757 -20.631 1.00 96.25 232 ALA A C 1
ATOM 1916 O O . ALA A 1 232 ? 19.542 -8.903 -20.601 1.00 96.25 232 ALA A O 1
ATOM 1917 N N . ASP A 1 233 ? 17.493 -9.792 -20.440 1.00 95.31 233 ASP A N 1
ATOM 1918 C CA . ASP A 1 233 ? 17.985 -11.139 -20.108 1.00 95.31 233 ASP A CA 1
ATOM 1919 C C . ASP A 1 233 ? 18.828 -11.755 -21.240 1.00 95.31 233 ASP A C 1
ATOM 1921 O O . ASP A 1 233 ? 19.907 -12.306 -21.001 1.00 95.31 233 ASP A O 1
ATOM 1925 N N . LYS A 1 234 ? 18.398 -11.593 -22.499 1.00 93.69 234 LYS A N 1
ATOM 1926 C CA . LYS A 1 234 ? 19.161 -12.051 -23.672 1.00 93.69 234 LYS A CA 1
ATOM 1927 C C . LYS A 1 234 ? 20.502 -11.326 -23.806 1.00 93.69 234 LYS A C 1
ATOM 1929 O O . LYS A 1 234 ? 21.511 -11.939 -24.165 1.00 93.69 234 LYS A O 1
ATOM 1934 N N . ALA A 1 235 ? 20.534 -10.019 -23.554 1.00 92.44 235 ALA A N 1
ATOM 1935 C CA . ALA A 1 235 ? 21.767 -9.245 -23.547 1.00 92.44 235 ALA A CA 1
ATOM 1936 C C . ALA A 1 235 ? 22.685 -9.684 -22.399 1.00 92.44 235 ALA A C 1
ATOM 1938 O O . ALA A 1 235 ? 23.860 -9.954 -22.653 1.00 92.44 235 ALA A O 1
ATOM 1939 N N . LYS A 1 236 ? 22.145 -9.868 -21.191 1.00 92.69 236 LYS A N 1
ATOM 1940 C CA . LYS A 1 236 ? 22.887 -10.320 -20.008 1.00 92.69 236 LYS A CA 1
ATOM 1941 C C . LYS A 1 236 ? 23.603 -11.640 -20.282 1.00 92.69 236 LYS A C 1
ATOM 1943 O O . LYS A 1 236 ? 24.824 -11.685 -20.191 1.00 92.69 236 LYS A O 1
ATOM 1948 N N . LYS A 1 237 ? 22.877 -12.660 -20.759 1.00 89.06 237 LYS A N 1
ATOM 1949 C CA . LYS A 1 237 ? 23.438 -13.980 -21.114 1.00 89.06 237 LYS A CA 1
ATOM 1950 C C . LYS A 1 237 ? 24.622 -13.878 -22.080 1.00 89.06 237 LYS A C 1
ATOM 1952 O O . LYS A 1 237 ? 25.625 -14.558 -21.906 1.00 89.06 237 LYS A O 1
ATOM 1957 N N . SER A 1 238 ? 24.546 -12.984 -23.068 1.00 85.88 238 SER A N 1
ATOM 1958 C CA . SER A 1 238 ? 25.650 -12.795 -24.018 1.00 85.88 238 SER A CA 1
ATOM 1959 C C . SER A 1 238 ? 26.896 -12.132 -23.424 1.00 85.88 238 SER A C 1
ATOM 1961 O O . SER A 1 238 ? 27.993 -12.385 -23.911 1.00 85.88 238 SER A O 1
ATOM 1963 N N . TYR A 1 239 ? 26.736 -11.278 -22.408 1.00 83.94 239 TYR A N 1
ATOM 1964 C CA . TYR A 1 239 ? 27.857 -10.637 -21.718 1.00 83.94 239 TYR A CA 1
ATOM 1965 C C . TYR A 1 239 ? 28.451 -11.542 -20.640 1.00 83.94 239 TYR A C 1
ATOM 1967 O O . TYR A 1 239 ? 29.666 -11.531 -20.468 1.00 83.94 239 TYR A O 1
ATOM 1975 N N . THR A 1 240 ? 27.634 -12.379 -19.990 1.00 76.88 240 THR A N 1
ATOM 1976 C CA . THR A 1 240 ? 28.106 -13.430 -19.076 1.00 76.88 240 THR A CA 1
ATOM 1977 C C . THR A 1 240 ? 29.053 -14.392 -19.790 1.00 76.88 240 THR A C 1
ATOM 1979 O O . THR A 1 240 ? 30.137 -14.655 -19.286 1.00 76.88 240 THR A O 1
ATOM 1982 N N . LEU A 1 241 ? 28.712 -14.823 -21.010 1.00 74.69 241 LEU A N 1
ATOM 1983 C CA . LEU A 1 241 ? 29.592 -15.658 -21.844 1.00 74.69 241 LEU A CA 1
ATOM 1984 C C . LEU A 1 241 ? 30.926 -14.980 -22.209 1.00 74.69 241 LEU A C 1
ATOM 1986 O O . LEU A 1 241 ? 31.870 -15.654 -22.599 1.00 74.69 241 LEU A O 1
ATOM 1990 N N . ARG A 1 242 ? 31.000 -13.649 -22.105 1.00 72.19 242 ARG A N 1
ATOM 1991 C CA . ARG A 1 242 ? 32.198 -12.841 -22.377 1.00 72.19 242 ARG A CA 1
ATOM 1992 C C . ARG A 1 242 ? 32.866 -12.326 -21.095 1.00 72.19 242 ARG A C 1
ATOM 1994 O O . ARG A 1 242 ? 33.700 -11.434 -21.189 1.00 72.19 242 ARG A O 1
ATOM 2001 N N . PHE A 1 243 ? 32.455 -12.823 -19.921 1.00 72.94 243 PHE A N 1
ATOM 2002 C CA . PHE A 1 243 ? 32.940 -12.407 -18.597 1.00 72.94 243 PHE A CA 1
ATOM 2003 C C . PHE A 1 243 ? 32.904 -10.884 -18.347 1.00 72.94 243 PHE A C 1
ATOM 2005 O O . PHE A 1 243 ? 33.696 -10.348 -17.577 1.00 72.94 243 PHE A O 1
ATOM 2012 N N . ASN A 1 244 ? 31.973 -10.157 -18.978 1.00 72.81 244 ASN A N 1
ATOM 2013 C CA . ASN A 1 244 ? 31.865 -8.702 -18.833 1.00 72.81 244 ASN A CA 1
ATOM 2014 C C . ASN A 1 244 ? 30.887 -8.336 -17.706 1.00 72.81 244 ASN A C 1
ATOM 2016 O O . ASN A 1 244 ? 29.706 -8.075 -17.951 1.00 72.81 244 ASN A O 1
ATOM 2020 N N . THR A 1 245 ? 31.396 -8.320 -16.474 1.00 74.25 245 THR A N 1
ATOM 2021 C CA . THR A 1 245 ? 30.612 -8.044 -15.259 1.00 74.25 245 THR A CA 1
ATOM 2022 C C . THR A 1 245 ? 30.031 -6.628 -15.221 1.00 74.25 245 THR A C 1
ATOM 2024 O O . THR A 1 245 ? 28.904 -6.440 -14.761 1.00 74.25 245 THR A O 1
ATOM 2027 N N . ARG A 1 246 ? 30.743 -5.649 -15.802 1.00 84.38 246 ARG A N 1
ATOM 2028 C CA . ARG A 1 246 ? 30.333 -4.234 -15.883 1.00 84.38 246 ARG A CA 1
ATOM 2029 C C . ARG A 1 246 ? 28.973 -4.037 -16.559 1.00 84.38 246 ARG A C 1
ATOM 2031 O O . ARG A 1 246 ? 28.246 -3.120 -16.206 1.00 84.38 246 ARG A O 1
ATOM 2038 N N . ASN A 1 247 ? 28.619 -4.899 -17.512 1.00 87.50 247 ASN A N 1
ATOM 2039 C CA . ASN A 1 247 ? 27.342 -4.811 -18.225 1.00 87.50 247 ASN A CA 1
ATOM 2040 C C . ASN A 1 247 ? 26.266 -5.742 -17.646 1.00 87.50 247 ASN A C 1
ATOM 2042 O O . ASN A 1 247 ? 25.076 -5.500 -17.844 1.00 87.50 247 ASN A O 1
ATOM 2046 N N . THR A 1 248 ? 26.649 -6.825 -16.961 1.00 88.88 248 THR A N 1
ATOM 2047 C CA . THR A 1 248 ? 25.681 -7.825 -16.482 1.00 88.88 248 THR A CA 1
ATOM 2048 C C . THR A 1 248 ? 24.821 -7.322 -15.332 1.00 88.88 248 THR A C 1
ATOM 2050 O O . THR A 1 248 ? 23.634 -7.643 -15.299 1.00 88.88 248 THR A O 1
ATOM 2053 N N . GLU A 1 249 ? 25.390 -6.537 -14.416 1.00 91.56 249 GLU A N 1
ATOM 2054 C CA . GLU A 1 249 ? 24.646 -5.971 -13.288 1.00 91.56 249 GLU A CA 1
ATOM 2055 C C . GLU A 1 249 ? 23.573 -4.963 -13.741 1.00 91.56 249 GLU A C 1
ATOM 2057 O O . GLU A 1 249 ? 22.404 -5.200 -13.423 1.00 91.56 249 GLU A O 1
ATOM 2062 N N . PRO A 1 250 ? 23.885 -3.935 -14.560 1.00 95.56 250 PRO A N 1
ATOM 2063 C CA . PRO A 1 250 ? 22.862 -3.035 -15.093 1.00 95.56 250 PRO A CA 1
ATOM 2064 C C . PRO A 1 250 ? 21.717 -3.777 -15.803 1.00 95.56 250 PRO A C 1
ATOM 2066 O O . PRO A 1 250 ? 20.537 -3.510 -15.571 1.00 95.56 250 PRO A O 1
ATOM 2069 N N . LEU A 1 251 ? 22.040 -4.776 -16.634 1.00 96.31 251 LEU A N 1
ATOM 2070 C CA . LEU A 1 251 ? 21.037 -5.575 -17.351 1.00 96.31 251 LEU A CA 1
ATOM 2071 C C . LEU A 1 251 ? 20.172 -6.424 -16.409 1.00 96.31 251 LEU A C 1
ATOM 2073 O O . LEU A 1 251 ? 18.988 -6.641 -16.674 1.00 96.31 251 LEU A O 1
ATOM 2077 N N . MET A 1 252 ? 20.749 -6.911 -15.310 1.00 94.62 252 MET A N 1
ATOM 2078 C CA . MET A 1 252 ? 20.010 -7.606 -14.261 1.00 94.62 252 MET A CA 1
ATOM 2079 C C . MET A 1 252 ? 19.059 -6.650 -13.531 1.00 94.62 252 MET A C 1
ATOM 2081 O O . MET A 1 252 ? 17.902 -7.009 -13.314 1.00 94.62 252 MET A O 1
ATOM 2085 N N . LYS A 1 253 ? 19.509 -5.431 -13.208 1.00 95.75 253 LYS A N 1
ATOM 2086 C CA . LYS A 1 253 ? 18.672 -4.388 -12.596 1.00 95.75 253 LYS A CA 1
ATOM 2087 C C . LYS A 1 253 ? 17.489 -4.036 -13.488 1.00 95.75 253 LYS A C 1
ATOM 2089 O O . LYS A 1 253 ? 16.357 -4.141 -13.032 1.00 95.75 253 LYS A O 1
ATOM 2094 N N . LEU A 1 254 ? 17.724 -3.770 -14.775 1.00 97.88 254 LEU A N 1
ATOM 2095 C CA . LEU A 1 254 ? 16.648 -3.510 -15.734 1.00 97.88 254 LEU A CA 1
ATOM 2096 C C . LEU A 1 254 ? 15.636 -4.665 -15.792 1.00 97.88 254 LEU A C 1
ATOM 2098 O O . LEU A 1 254 ? 14.430 -4.430 -15.749 1.00 97.88 254 LEU A O 1
ATOM 2102 N N . HIS A 1 255 ? 16.107 -5.917 -15.839 1.00 97.25 255 HIS A N 1
ATOM 2103 C CA . HIS A 1 255 ? 15.226 -7.088 -15.828 1.00 97.25 255 HIS A CA 1
ATOM 2104 C C . HIS A 1 255 ? 14.329 -7.133 -14.580 1.00 97.25 255 HIS A C 1
ATOM 2106 O O . HIS A 1 255 ? 13.120 -7.353 -14.700 1.00 97.25 255 HIS A O 1
ATOM 2112 N N . TYR A 1 256 ? 14.904 -6.917 -13.394 1.00 97.06 256 TYR A N 1
ATOM 2113 C CA . TYR A 1 256 ? 14.145 -6.885 -12.1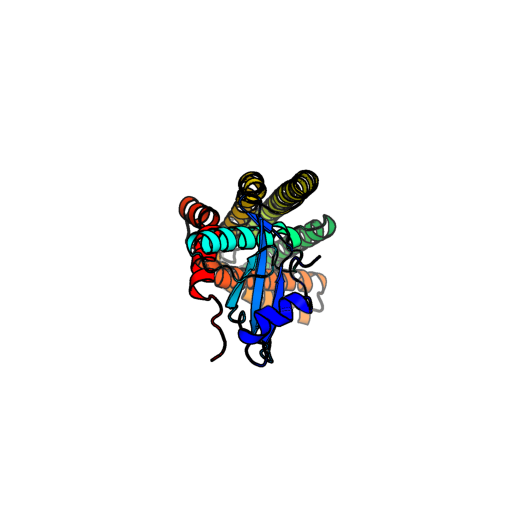44 1.00 97.06 256 TYR A CA 1
ATOM 2114 C C . TYR A 1 256 ? 13.167 -5.712 -12.095 1.00 97.06 256 TYR A C 1
ATOM 2116 O O . TYR A 1 256 ? 12.013 -5.921 -11.730 1.00 97.06 256 TYR A O 1
ATOM 2124 N N . THR A 1 257 ? 13.583 -4.516 -12.515 1.00 97.12 257 THR A N 1
ATOM 2125 C CA . THR A 1 257 ? 12.735 -3.317 -12.537 1.00 97.12 257 THR A CA 1
ATOM 2126 C C . THR A 1 257 ? 11.510 -3.514 -13.429 1.00 97.12 257 THR A C 1
ATOM 2128 O O . THR A 1 257 ? 10.390 -3.252 -12.996 1.00 97.12 257 THR A O 1
ATOM 2131 N N . MET A 1 258 ? 11.683 -4.058 -14.639 1.00 98.06 258 MET A N 1
ATOM 2132 C CA . MET A 1 258 ? 10.550 -4.359 -15.524 1.00 98.06 258 MET A CA 1
ATOM 2133 C C . MET A 1 258 ? 9.625 -5.423 -14.921 1.00 98.06 258 MET A C 1
ATOM 2135 O O . MET A 1 258 ? 8.407 -5.269 -14.948 1.00 98.06 258 MET A O 1
ATOM 2139 N N . GLY A 1 259 ? 10.185 -6.479 -14.316 1.00 97.38 259 GLY A N 1
ATOM 2140 C CA . GLY A 1 259 ? 9.389 -7.496 -13.622 1.00 97.38 259 GLY A CA 1
ATOM 2141 C C . GLY A 1 259 ? 8.620 -6.946 -12.415 1.00 97.38 259 GLY A C 1
ATOM 2142 O O . GLY A 1 259 ? 7.484 -7.350 -12.170 1.00 97.38 259 GLY A O 1
ATOM 2143 N N . TYR A 1 260 ? 9.209 -5.999 -11.684 1.00 96.12 260 TYR A N 1
ATOM 2144 C CA . TYR A 1 260 ? 8.542 -5.281 -10.603 1.00 96.12 260 TYR A CA 1
ATOM 2145 C C . TYR A 1 260 ? 7.367 -4.450 -11.129 1.00 96.12 260 TYR A C 1
ATOM 2147 O O . TYR A 1 260 ? 6.282 -4.540 -10.560 1.00 96.12 260 TYR A O 1
ATOM 2155 N N . PHE A 1 261 ? 7.535 -3.708 -12.229 1.00 96.81 261 PHE A N 1
ATOM 2156 C CA . PHE A 1 261 ? 6.442 -2.940 -12.837 1.00 96.81 261 PHE A CA 1
ATOM 2157 C C . PHE A 1 261 ? 5.291 -3.835 -13.309 1.00 96.81 261 PHE A C 1
ATOM 2159 O O . PHE A 1 261 ? 4.138 -3.538 -13.005 1.00 96.81 261 PHE A O 1
ATOM 2166 N N . GLU A 1 262 ? 5.579 -4.967 -13.958 1.00 96.00 262 GLU A N 1
ATOM 2167 C CA . GLU A 1 262 ? 4.548 -5.944 -14.345 1.00 96.00 262 GLU A CA 1
ATOM 2168 C C . GLU A 1 262 ? 3.762 -6.466 -13.131 1.00 96.00 262 GLU A C 1
ATOM 2170 O O . GLU A 1 262 ? 2.533 -6.551 -13.162 1.00 96.00 262 GLU A O 1
ATOM 2175 N N . ASN A 1 263 ? 4.459 -6.808 -12.043 1.00 95.06 263 ASN A N 1
ATOM 2176 C CA . ASN A 1 263 ? 3.818 -7.284 -10.818 1.00 95.06 263 ASN A CA 1
ATOM 2177 C C . ASN A 1 263 ? 3.008 -6.177 -10.129 1.00 95.06 263 ASN A C 1
ATOM 2179 O O . ASN A 1 263 ? 1.903 -6.441 -9.662 1.00 95.06 263 ASN A O 1
ATOM 2183 N N . LEU A 1 264 ? 3.522 -4.945 -10.106 1.00 93.56 264 LEU A N 1
ATOM 2184 C CA . LEU A 1 264 ? 2.819 -3.791 -9.555 1.00 93.56 264 LEU A CA 1
ATOM 2185 C C . LEU A 1 264 ? 1.502 -3.552 -10.301 1.00 93.56 264 LEU A C 1
ATOM 2187 O O . LEU A 1 264 ? 0.460 -3.427 -9.667 1.00 93.56 264 LEU A O 1
ATOM 2191 N N . LEU A 1 265 ? 1.523 -3.551 -11.635 1.00 94.06 265 LEU A N 1
ATOM 2192 C CA . LEU A 1 265 ? 0.318 -3.358 -12.444 1.00 94.06 265 LEU A CA 1
ATOM 2193 C C . LEU A 1 265 ? -0.673 -4.519 -12.313 1.00 94.06 265 LEU A C 1
ATOM 2195 O O . LEU A 1 265 ? -1.876 -4.294 -12.382 1.00 94.06 265 LEU A O 1
ATOM 2199 N N . ARG A 1 266 ? -0.200 -5.745 -12.059 1.00 92.94 266 ARG A N 1
ATOM 2200 C CA . ARG A 1 266 ? -1.086 -6.874 -11.741 1.00 92.94 266 ARG A CA 1
ATOM 2201 C C 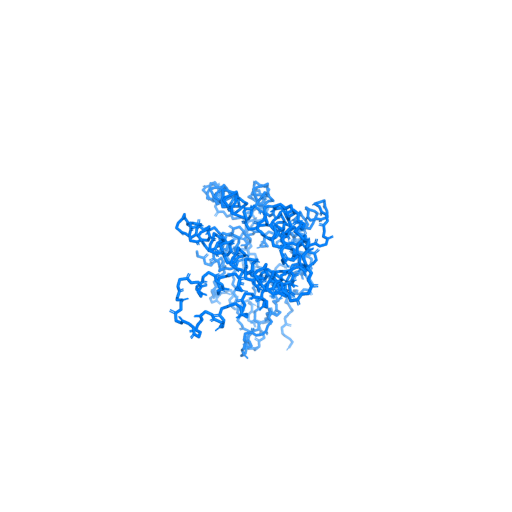. ARG A 1 266 ? -1.816 -6.662 -10.413 1.00 92.94 266 ARG A C 1
ATOM 2203 O O . ARG A 1 266 ? -3.014 -6.911 -10.341 1.00 92.94 266 ARG A O 1
ATOM 2210 N N . SER A 1 267 ? -1.110 -6.196 -9.384 1.00 89.19 267 SER A N 1
ATOM 2211 C CA . SER A 1 267 ? -1.696 -5.948 -8.059 1.00 89.19 267 SER A CA 1
ATOM 2212 C C . SER A 1 267 ? -2.585 -4.701 -8.024 1.00 89.19 267 SER A C 1
ATOM 2214 O O . SER A 1 267 ? -3.583 -4.677 -7.313 1.00 89.19 267 SER A O 1
ATOM 2216 N N . TYR A 1 268 ? -2.245 -3.674 -8.805 1.00 89.19 268 TYR A N 1
ATOM 2217 C CA . TYR A 1 268 ? -2.908 -2.367 -8.793 1.00 89.19 268 TYR A CA 1
ATOM 2218 C C . TYR A 1 268 ? -3.648 -2.041 -10.099 1.00 89.19 268 TYR A C 1
ATOM 2220 O O . TYR A 1 268 ? -3.910 -0.872 -10.382 1.00 89.19 268 TYR A O 1
ATOM 2228 N N . GLY A 1 269 ? -4.026 -3.054 -10.886 1.00 85.00 269 GLY A N 1
ATOM 2229 C CA . GLY A 1 269 ? -4.660 -2.872 -12.199 1.00 85.00 269 GLY A CA 1
ATOM 2230 C C . GLY A 1 269 ? -5.931 -2.020 -12.151 1.00 85.00 269 GLY A C 1
ATOM 2231 O O . GLY A 1 269 ? -6.125 -1.147 -12.993 1.00 85.00 269 GLY A O 1
ATOM 2232 N N . ASN A 1 270 ? -6.736 -2.178 -11.094 1.00 89.69 270 ASN A N 1
ATOM 2233 C CA . ASN A 1 270 ? -7.913 -1.337 -10.871 1.00 89.69 270 ASN A CA 1
ATOM 2234 C C . ASN A 1 270 ? -7.531 0.146 -10.750 1.00 89.69 270 ASN A C 1
ATOM 2236 O O . ASN A 1 270 ? -8.169 0.987 -11.372 1.00 89.69 270 ASN A O 1
ATOM 2240 N N . ILE A 1 271 ? -6.468 0.472 -10.006 1.00 91.88 271 ILE A N 1
ATOM 2241 C CA . ILE A 1 271 ? -5.999 1.858 -9.840 1.00 91.88 271 ILE A CA 1
ATOM 2242 C C . ILE A 1 271 ? -5.423 2.399 -11.150 1.00 91.88 271 ILE A C 1
ATOM 2244 O O . ILE A 1 271 ? -5.651 3.560 -11.476 1.00 91.88 271 ILE A O 1
ATOM 2248 N N . ALA A 1 272 ? -4.715 1.569 -11.921 1.00 91.81 272 ALA A N 1
ATOM 2249 C CA . ALA A 1 272 ? -4.177 1.964 -13.223 1.00 91.81 272 ALA A CA 1
ATOM 2250 C C . ALA A 1 272 ? -5.283 2.416 -14.197 1.00 91.81 272 ALA A C 1
ATOM 2252 O O . ALA A 1 272 ? -5.077 3.355 -14.958 1.00 91.81 272 ALA A O 1
ATOM 2253 N N . SER A 1 273 ? -6.474 1.811 -14.126 1.00 91.50 273 SER A N 1
ATOM 2254 C CA . SER A 1 273 ? -7.632 2.202 -14.948 1.00 91.50 273 SER A CA 1
ATOM 2255 C C . SER A 1 273 ? -8.435 3.407 -14.434 1.00 91.50 273 SER A C 1
ATOM 2257 O O . SER A 1 273 ? -9.332 3.881 -15.131 1.00 91.50 273 SER A O 1
ATOM 2259 N N . MET A 1 274 ? -8.162 3.895 -13.220 1.00 95.38 274 MET A N 1
ATOM 2260 C CA . MET A 1 274 ? -8.909 5.006 -12.628 1.00 95.38 274 MET A CA 1
ATOM 2261 C C . MET A 1 274 ? -8.383 6.354 -13.113 1.00 95.38 274 MET A C 1
ATOM 2263 O O . MET A 1 274 ? -7.178 6.569 -13.192 1.00 95.38 274 MET A O 1
ATOM 2267 N N . ASN A 1 275 ? -9.292 7.305 -13.325 1.00 95.81 275 ASN A N 1
ATOM 2268 C CA . ASN A 1 275 ? -8.928 8.716 -13.360 1.00 95.81 275 ASN A CA 1
ATOM 2269 C C . ASN A 1 275 ? -8.743 9.283 -11.939 1.00 95.81 275 ASN A C 1
ATOM 2271 O O . ASN A 1 275 ? -9.137 8.679 -10.937 1.00 95.81 275 ASN A O 1
ATOM 2275 N N . TYR A 1 276 ? -8.190 10.494 -11.860 1.00 95.56 276 TYR A N 1
ATOM 2276 C CA . TYR A 1 276 ? -7.852 11.145 -10.594 1.00 95.56 276 TYR A CA 1
ATOM 2277 C C . TYR A 1 276 ? -9.049 11.280 -9.638 1.00 95.56 276 TYR A C 1
ATOM 2279 O O . TYR A 1 276 ? -8.942 10.967 -8.453 1.00 95.56 276 TYR A O 1
ATOM 2287 N N . ASN A 1 277 ? -10.218 11.673 -10.152 1.00 96.00 277 ASN A N 1
ATOM 2288 C CA . ASN A 1 277 ? -11.421 11.859 -9.337 1.00 96.00 277 ASN A CA 1
ATOM 2289 C C . ASN A 1 277 ? -11.974 10.526 -8.816 1.00 96.00 277 ASN A C 1
ATOM 2291 O O . ASN A 1 277 ? -12.417 10.441 -7.668 1.00 96.00 277 ASN A O 1
ATOM 2295 N N . GLN A 1 278 ? -11.927 9.472 -9.636 1.00 96.19 278 GLN A N 1
ATOM 2296 C CA . GLN A 1 278 ? -12.293 8.119 -9.212 1.00 96.19 278 GLN A CA 1
ATOM 2297 C C . GLN A 1 278 ? -11.372 7.641 -8.088 1.00 96.19 278 GLN A C 1
ATOM 2299 O O . GLN A 1 278 ? -11.861 7.171 -7.059 1.00 96.19 278 GLN A O 1
ATOM 2304 N N . TYR A 1 279 ? -10.061 7.834 -8.241 1.00 96.56 279 TYR A N 1
ATOM 2305 C CA . TYR A 1 279 ? -9.086 7.467 -7.220 1.00 96.56 279 TYR A CA 1
ATOM 2306 C C . TYR A 1 279 ? -9.300 8.232 -5.907 1.00 96.56 279 TYR A C 1
ATOM 2308 O O . TYR A 1 279 ? -9.408 7.621 -4.843 1.00 96.56 279 TYR A O 1
ATOM 2316 N N . LEU A 1 280 ? -9.448 9.560 -5.962 1.00 94.81 280 LEU A N 1
ATOM 2317 C CA . LEU A 1 280 ? -9.704 10.367 -4.766 1.00 94.81 280 LEU A CA 1
ATOM 2318 C C . LEU A 1 280 ? -10.980 9.947 -4.035 1.00 94.81 280 LEU A C 1
ATOM 2320 O O . LEU A 1 280 ? -11.018 9.961 -2.801 1.00 94.81 280 LEU A O 1
ATOM 2324 N N . LYS A 1 281 ? -12.019 9.545 -4.775 1.00 94.94 281 LYS A N 1
ATOM 2325 C CA . LYS A 1 281 ? -13.253 9.016 -4.190 1.00 94.94 281 LYS A CA 1
ATOM 2326 C C . LYS A 1 281 ? -13.004 7.697 -3.455 1.00 94.94 281 LYS A C 1
ATOM 2328 O O . LYS A 1 281 ? -13.577 7.506 -2.384 1.00 94.94 281 LYS A O 1
ATOM 2333 N N . VAL A 1 282 ? -12.147 6.818 -3.978 1.00 93.62 282 VAL A N 1
ATOM 2334 C CA . VAL A 1 282 ? -11.736 5.577 -3.295 1.00 93.62 282 VAL A CA 1
ATOM 2335 C C . VAL A 1 282 ? -10.971 5.894 -2.011 1.00 93.62 282 VAL A C 1
ATOM 2337 O O . VAL A 1 282 ? -11.331 5.382 -0.954 1.00 93.62 282 VAL A O 1
ATOM 2340 N N . VAL A 1 283 ? -9.979 6.788 -2.066 1.00 93.44 283 VAL A N 1
ATOM 2341 C CA . VAL A 1 283 ? -9.196 7.190 -0.883 1.00 93.44 283 VAL A CA 1
ATOM 2342 C C . VAL A 1 283 ? -10.086 7.834 0.181 1.00 93.44 283 VAL A C 1
ATOM 2344 O O . VAL A 1 283 ? -9.989 7.502 1.358 1.00 93.44 283 VAL A O 1
ATOM 2347 N N . THR A 1 284 ? -10.991 8.725 -0.223 1.00 90.75 284 THR A N 1
ATOM 2348 C CA . THR A 1 284 ? -11.900 9.428 0.696 1.00 90.75 284 THR A CA 1
ATOM 2349 C C . THR A 1 284 ? -12.906 8.484 1.351 1.00 90.75 284 THR A C 1
ATOM 2351 O O . THR A 1 284 ? -13.221 8.641 2.528 1.00 90.75 284 THR A O 1
ATOM 2354 N N . ASN A 1 285 ? -13.394 7.485 0.612 1.00 93.62 285 ASN A N 1
ATOM 2355 C CA . ASN A 1 285 ? -14.372 6.520 1.115 1.00 93.62 285 ASN A CA 1
ATOM 2356 C C . ASN A 1 285 ? -13.735 5.265 1.727 1.00 93.62 285 ASN A C 1
ATOM 2358 O O . ASN A 1 285 ? -14.471 4.351 2.106 1.00 93.62 285 ASN A O 1
ATOM 2362 N N . SER A 1 286 ? -12.405 5.192 1.843 1.00 92.44 286 SER A N 1
ATOM 2363 C CA . SER A 1 286 ? -11.714 3.993 2.328 1.00 92.44 286 SER A CA 1
ATOM 2364 C C . SER A 1 286 ? -12.146 3.615 3.744 1.00 92.44 286 SER A C 1
ATOM 2366 O O . SER A 1 286 ? -12.431 2.447 3.997 1.00 92.44 286 SER A O 1
ATOM 2368 N N . GLY A 1 287 ? -12.301 4.599 4.635 1.00 92.75 287 GLY A N 1
ATOM 2369 C CA . GLY A 1 287 ? -12.775 4.374 5.998 1.00 92.75 287 GLY A CA 1
ATOM 2370 C C . GLY A 1 287 ? -14.216 3.879 6.057 1.00 92.75 287 GLY A C 1
ATOM 2371 O O . GLY A 1 287 ? -14.514 2.972 6.826 1.00 92.75 287 GLY A O 1
ATOM 2372 N N . LYS A 1 288 ? -15.102 4.417 5.208 1.00 94.06 288 LYS A N 1
ATOM 2373 C CA . LYS A 1 288 ? -16.491 3.942 5.103 1.00 94.06 288 LYS A CA 1
ATOM 2374 C C . LYS A 1 288 ? -16.542 2.504 4.579 1.00 94.06 288 LYS A C 1
ATOM 2376 O O . LYS A 1 288 ? -17.171 1.656 5.196 1.00 94.06 288 LYS A O 1
ATOM 2381 N N . THR A 1 289 ? -15.829 2.234 3.488 1.00 94.00 289 THR A N 1
ATOM 2382 C CA . THR A 1 289 ? -15.784 0.913 2.841 1.00 94.00 289 THR A CA 1
ATOM 2383 C C . THR A 1 289 ? -15.235 -0.149 3.796 1.00 94.00 289 THR A C 1
ATOM 2385 O O . THR A 1 289 ? -15.798 -1.234 3.918 1.00 94.00 289 THR A O 1
ATOM 2388 N N . ASN A 1 290 ? -14.164 0.171 4.530 1.00 92.44 290 ASN A N 1
ATOM 2389 C CA . ASN A 1 290 ? -13.603 -0.739 5.528 1.00 92.44 290 ASN A CA 1
ATOM 2390 C C . ASN A 1 290 ? -14.539 -0.942 6.720 1.00 92.44 290 ASN A C 1
ATOM 2392 O O . ASN A 1 290 ? -14.653 -2.063 7.202 1.00 92.44 290 ASN A O 1
ATOM 2396 N N . ALA A 1 291 ? -15.231 0.100 7.183 1.00 93.44 291 ALA A N 1
ATOM 2397 C CA . ALA A 1 291 ? -16.215 -0.043 8.251 1.00 93.44 291 ALA A CA 1
ATOM 2398 C C . ALA A 1 291 ? -17.379 -0.961 7.840 1.00 93.44 291 ALA A C 1
ATOM 2400 O O . ALA A 1 291 ? -17.769 -1.842 8.603 1.00 93.44 291 ALA A O 1
ATOM 2401 N N . GLU A 1 292 ? -17.893 -0.804 6.618 1.00 94.12 292 GLU A N 1
ATOM 2402 C CA . GLU A 1 292 ? -18.936 -1.670 6.054 1.00 94.12 292 GLU A CA 1
ATOM 2403 C C . GLU A 1 292 ? -18.461 -3.126 5.938 1.00 94.12 292 GLU A C 1
ATOM 2405 O O . GLU A 1 292 ? -19.182 -4.042 6.341 1.00 94.12 292 GLU A O 1
ATOM 2410 N N . TYR A 1 293 ? -17.225 -3.343 5.474 1.00 92.75 293 TYR A N 1
ATOM 2411 C CA . TYR A 1 293 ? -16.612 -4.670 5.466 1.00 92.75 293 TYR A CA 1
ATOM 2412 C C . TYR A 1 293 ? -16.523 -5.257 6.879 1.00 92.75 293 TYR A C 1
ATOM 2414 O O . TYR A 1 293 ? -17.030 -6.354 7.102 1.00 92.75 293 TYR A O 1
ATOM 2422 N N . LYS A 1 294 ? -15.954 -4.530 7.850 1.00 92.25 294 LYS A N 1
ATOM 2423 C CA . LYS A 1 294 ? -15.798 -5.007 9.236 1.00 92.25 294 LYS A CA 1
ATOM 2424 C C . LYS A 1 294 ? -17.137 -5.382 9.875 1.00 92.25 294 LYS A C 1
ATOM 2426 O O . LYS A 1 294 ? -17.202 -6.379 10.586 1.00 92.25 294 LYS A O 1
ATOM 2431 N N . ILE A 1 295 ? -18.212 -4.653 9.561 1.00 91.19 295 ILE A N 1
ATOM 2432 C CA . ILE A 1 295 ? -19.578 -5.019 9.967 1.00 91.19 295 ILE A CA 1
ATOM 2433 C C . ILE A 1 295 ? -20.016 -6.349 9.348 1.00 91.19 295 ILE A C 1
ATOM 2435 O O . ILE A 1 295 ? -20.598 -7.185 10.036 1.00 91.19 295 ILE A O 1
ATOM 2439 N N . SER A 1 296 ? -19.754 -6.555 8.054 1.00 92.19 296 SER A N 1
ATOM 2440 C CA . SER A 1 296 ? -20.153 -7.784 7.352 1.00 92.19 296 SER A CA 1
ATOM 2441 C C . SER A 1 296 ? -19.469 -9.047 7.891 1.00 92.19 296 SER A C 1
ATOM 2443 O O . SER A 1 296 ? -19.980 -10.148 7.699 1.00 92.19 296 SER A O 1
ATOM 2445 N N . VAL A 1 297 ? -18.341 -8.886 8.590 1.00 92.69 297 VAL A N 1
ATOM 2446 C CA . VAL A 1 297 ? -17.536 -9.969 9.176 1.00 92.69 297 VAL A CA 1
ATOM 2447 C C . VAL A 1 297 ? -17.420 -9.861 10.704 1.00 92.69 297 VAL A C 1
ATOM 2449 O O . VAL A 1 297 ? -16.422 -10.288 11.294 1.00 92.69 297 VAL A O 1
ATOM 2452 N N . LEU A 1 298 ? -18.425 -9.279 11.369 1.00 92.88 298 LEU A N 1
ATOM 2453 C CA . LEU A 1 298 ? -18.478 -9.274 12.832 1.00 92.88 298 LEU A CA 1
ATOM 2454 C C . LEU A 1 298 ? -18.490 -10.699 13.382 1.00 92.88 298 LEU A C 1
ATOM 2456 O O . LEU A 1 298 ? -19.154 -11.602 12.866 1.00 92.88 298 LEU A O 1
ATOM 2460 N N . LYS A 1 299 ? -17.740 -10.889 14.463 1.00 92.12 299 LYS A N 1
ATOM 2461 C CA . LYS A 1 299 ? -17.583 -12.173 15.120 1.00 92.12 299 LYS A CA 1
ATOM 2462 C C . LYS A 1 299 ? -18.856 -12.539 15.874 1.00 92.12 299 LYS A C 1
ATOM 2464 O O . LYS A 1 299 ? -19.284 -11.824 16.776 1.00 92.12 299 LYS A O 1
ATOM 2469 N N . ASN A 1 300 ? -19.403 -13.707 15.562 1.00 87.31 300 ASN A N 1
ATOM 2470 C CA . ASN A 1 300 ? -20.489 -14.306 16.331 1.00 87.31 300 ASN A CA 1
ATOM 2471 C C . ASN A 1 300 ? -19.935 -15.202 17.443 1.00 87.31 300 ASN A C 1
ATOM 2473 O O . ASN A 1 300 ? -18.832 -15.743 17.317 1.00 87.31 300 ASN A O 1
ATOM 2477 N N . LYS A 1 301 ? -20.715 -15.379 18.518 1.00 85.38 301 LYS A N 1
ATOM 2478 C CA . LYS A 1 301 ? -20.410 -16.390 19.539 1.00 85.38 301 LYS A CA 1
ATOM 2479 C C . LYS A 1 301 ? -20.308 -17.768 18.886 1.00 85.38 301 LYS A C 1
ATOM 2481 O O . LYS A 1 301 ? -21.060 -18.077 17.961 1.00 85.38 301 LYS A O 1
ATOM 2486 N N . VAL A 1 302 ? -19.369 -18.574 19.368 1.00 82.94 302 VAL A N 1
ATOM 2487 C CA . VAL A 1 302 ? -19.269 -19.986 18.997 1.00 82.94 302 VAL A CA 1
ATOM 2488 C C . VAL A 1 302 ? -20.480 -20.694 19.602 1.00 82.94 302 VAL A C 1
ATOM 2490 O O . VAL A 1 302 ? -20.749 -20.523 20.791 1.00 82.94 302 VAL A O 1
ATOM 2493 N N . GLN A 1 303 ? -21.239 -21.391 18.756 1.00 63.09 303 GLN A N 1
ATOM 2494 C CA . GLN A 1 303 ? -22.355 -22.241 19.178 1.00 63.09 303 GLN A CA 1
ATOM 2495 C C . GLN A 1 303 ? -21.839 -23.515 19.840 1.00 63.09 303 GLN A C 1
ATOM 2497 O O . GLN A 1 303 ? -20.802 -24.035 19.362 1.00 63.09 303 GLN A O 1
#

Organism: NCBI:txid1076179

Radius of gyration: 25.91 Å; chains: 1; bounding box: 58×40×83 Å

Secondary structure (DSSP, 8-state):
--SEEPPPHHHHHHHTTTPPTTEEEEEEPPEEETTEEEEEEEEEE--SSS-SPPPEEEEEEETTS-B---HHHHHHHHHHHHHHHHHH--STTSTTTT---HHHHHHHHHHHHHHHHHHHHHHHHHHHHHHHHHTTT--------TT--SSTTHHHHHHHHHHHHHHHHHHHHHHHHHHHHHHHHHHH-SSEEHHHHHHHHHHHHHHHHHHHHHHHHHHTTHHHHHHHHHHHHHHHHHHHTTT-HHHHHHHHHHHHHHHHHHHHHHHSHHHHT--HHHHHHHHHTHHHHHHHHHHHTBPPPP-

pLDDT: mean 89.13, std 12.97, range [41.12, 98.5]